Protein AF-A0A9P5EKF6-F1 (afdb_monomer_lite)

Secondary structure (DSSP, 8-state):
-HHHHHHHTTS-PPPHHHHHHHHHHHHHHHHT--GGG-SB-TTSPBPPP-HHHHHHHHHHHHHHHHHHHHHTTSS-----HHHHHHHHHHHHHHHHHHHTTGGGG--TTHHHHHHHHHHHHHHSPP-SHHHHHHHHHHHHHHHHHHHHHTTT-TTHHHHHHHHHHHHHHHHHHHT--------------S-HHHHHHHTTHHHHT-S-TTS-GGGG--TTTSS--TTTGGGHHHH-----STTSTTS--HHHHHHGGGGGG----------

Sequence (271 aa):
MSIIAEAGNGRTNITQEEAATLVQRLCDWLQTLPESLHLYDASGIRRPFYRPASDLHIIYFVTIILLQLLDGKGTRPSIAASSLTAASCISRLYEEIHYREETAHLIAIHGYFLMVAAVPLICFPYQSRDDEVTRDEELKIICDVLGKMRSRYGGSDLVLRKIRQLQKDTDSRGGQSGHDSRSGVPEQHALWATRSISERLNDLFAFPPSFCPHMNMPEAEMNPTEGAGRDWLSQIEYFPDFLSENGLNLTDMLALDYNLLEMPNDSSVGF

pLDDT: mean 73.4, std 22.56, range [31.91, 98.44]

Structure (mmCIF, N/CA/C/O backbone):
data_AF-A0A9P5EKF6-F1
#
_entry.id   AF-A0A9P5EKF6-F1
#
loop_
_atom_site.group_PDB
_atom_site.id
_atom_site.type_symbol
_atom_site.label_atom_id
_atom_site.label_alt_id
_atom_site.label_comp_id
_atom_site.label_asym_id
_atom_site.label_entity_id
_atom_site.label_seq_id
_atom_site.pdbx_PDB_ins_code
_atom_site.Cartn_x
_atom_site.Cartn_y
_atom_site.Cartn_z
_atom_site.occupancy
_atom_site.B_iso_or_equiv
_atom_site.auth_seq_id
_atom_site.auth_comp_id
_atom_site.auth_asym_id
_atom_site.auth_atom_id
_atom_site.pdbx_PDB_model_num
ATOM 1 N N . MET A 1 1 ? -14.163 -1.117 -3.031 1.00 53.59 1 MET A N 1
ATOM 2 C CA . MET A 1 1 ? -13.985 -0.113 -4.105 1.00 53.59 1 MET A CA 1
ATOM 3 C C . MET A 1 1 ? -15.240 0.714 -4.365 1.00 53.59 1 MET A C 1
ATOM 5 O O . MET A 1 1 ? -15.260 1.784 -3.793 1.00 53.59 1 MET A O 1
ATOM 9 N N . SER A 1 2 ? -16.274 0.278 -5.107 1.00 51.00 2 SER A N 1
ATOM 10 C CA . SER A 1 2 ? -17.400 1.167 -5.522 1.00 51.00 2 SER A CA 1
ATOM 11 C C . SER A 1 2 ? -17.962 2.073 -4.407 1.00 51.00 2 SER A C 1
ATOM 13 O O . SER A 1 2 ? -17.769 3.281 -4.461 1.00 51.00 2 SER A O 1
ATOM 15 N N . ILE A 1 3 ? -18.478 1.491 -3.314 1.00 56.34 3 ILE A N 1
ATOM 16 C CA . ILE A 1 3 ? -19.019 2.222 -2.143 1.00 56.34 3 ILE A CA 1
ATOM 17 C C . ILE A 1 3 ? -18.008 3.228 -1.548 1.00 56.34 3 ILE A C 1
ATOM 19 O O . ILE A 1 3 ? -18.374 4.334 -1.165 1.00 56.34 3 ILE A O 1
ATOM 23 N N . ILE A 1 4 ? -16.720 2.872 -1.515 1.00 55.75 4 ILE A N 1
ATOM 24 C CA . ILE A 1 4 ? -15.624 3.715 -0.999 1.00 55.75 4 ILE A CA 1
ATOM 25 C C . ILE A 1 4 ? -15.336 4.883 -1.962 1.00 55.75 4 ILE A C 1
ATOM 27 O O . ILE A 1 4 ? -15.058 5.991 -1.516 1.00 55.75 4 ILE A O 1
ATOM 31 N N . ALA A 1 5 ? -15.454 4.678 -3.276 1.00 55.59 5 ALA A N 1
ATOM 32 C CA . ALA A 1 5 ? -15.326 5.743 -4.274 1.00 55.59 5 ALA A CA 1
ATOM 33 C C . ALA A 1 5 ? -16.555 6.676 -4.289 1.00 55.59 5 ALA A C 1
ATOM 35 O O . ALA A 1 5 ? -16.415 7.892 -4.386 1.00 55.59 5 ALA A O 1
ATOM 36 N N . GLU A 1 6 ? -17.758 6.122 -4.131 1.00 54.22 6 GLU A N 1
ATOM 37 C CA . GLU A 1 6 ? -19.022 6.866 -4.046 1.00 54.22 6 GLU A CA 1
ATOM 38 C C . GLU A 1 6 ? -19.071 7.759 -2.794 1.00 54.22 6 GLU A C 1
ATOM 40 O O . GLU A 1 6 ? -19.411 8.942 -2.891 1.00 54.22 6 GLU A O 1
ATOM 45 N N . ALA A 1 7 ? -18.622 7.234 -1.649 1.00 54.00 7 ALA A N 1
ATOM 46 C CA . ALA A 1 7 ? -18.432 7.995 -0.417 1.00 54.00 7 ALA A CA 1
ATOM 47 C C . ALA A 1 7 ? -17.242 8.967 -0.493 1.00 54.00 7 ALA A C 1
ATOM 49 O O . ALA A 1 7 ? -17.285 10.059 0.081 1.00 54.00 7 ALA A O 1
ATOM 50 N N . GLY A 1 8 ? -16.196 8.624 -1.255 1.00 49.72 8 GLY A N 1
ATOM 51 C CA . GLY A 1 8 ? -15.122 9.537 -1.657 1.00 49.72 8 GLY A CA 1
ATOM 52 C C . GLY A 1 8 ? -15.689 10.799 -2.301 1.00 49.72 8 GLY A C 1
ATOM 53 O O . GLY A 1 8 ? -15.506 11.888 -1.759 1.00 49.72 8 GLY A O 1
ATOM 54 N N . ASN A 1 9 ? -16.511 10.620 -3.336 1.00 52.31 9 ASN A N 1
ATOM 55 C CA . ASN A 1 9 ? -17.193 11.679 -4.087 1.00 52.31 9 ASN A CA 1
ATOM 56 C C . ASN A 1 9 ? -18.389 12.319 -3.341 1.00 52.31 9 ASN A C 1
ATOM 58 O O . ASN A 1 9 ? -19.173 13.039 -3.955 1.00 52.31 9 ASN A O 1
ATOM 62 N N . GLY A 1 10 ? -18.581 12.036 -2.045 1.00 53.22 10 GLY A N 1
ATOM 63 C CA . GLY A 1 10 ? -19.628 12.648 -1.215 1.00 53.22 10 GLY A CA 1
ATOM 64 C C . GLY A 1 10 ? -21.066 12.272 -1.595 1.00 53.22 10 GLY A C 1
ATOM 65 O O . GLY A 1 10 ? -21.999 12.958 -1.188 1.00 53.22 10 GLY A O 1
ATOM 66 N N . ARG A 1 11 ? -21.266 11.203 -2.378 1.00 47.22 11 ARG A N 1
ATOM 67 C CA . ARG A 1 11 ? -22.599 10.763 -2.837 1.00 47.22 11 ARG A CA 1
ATOM 68 C C . ARG A 1 11 ? -23.328 9.897 -1.810 1.00 47.22 11 ARG A C 1
ATOM 70 O O . ARG A 1 11 ? -24.550 9.789 -1.869 1.00 47.22 11 ARG A O 1
ATOM 77 N N . THR A 1 12 ? -22.589 9.304 -0.876 1.00 55.50 12 THR A N 1
ATOM 78 C CA . THR A 1 12 ? -23.091 8.457 0.211 1.00 55.50 12 THR A CA 1
ATOM 79 C C . THR A 1 12 ? -22.286 8.708 1.487 1.00 55.50 12 THR A C 1
ATOM 81 O O . THR A 1 12 ? -21.059 8.782 1.455 1.00 55.50 12 THR A O 1
ATOM 84 N N . ASN A 1 13 ? -22.968 8.825 2.628 1.00 63.47 13 ASN A N 1
ATOM 85 C CA . ASN A 1 13 ? -22.318 8.809 3.940 1.00 63.47 13 ASN A CA 1
ATOM 86 C C . ASN A 1 13 ? -22.274 7.356 4.421 1.00 63.47 13 ASN A C 1
ATOM 88 O O . ASN A 1 13 ? -23.334 6.771 4.626 1.00 63.47 13 ASN A O 1
ATOM 92 N N . ILE A 1 14 ? -21.079 6.786 4.596 1.00 69.94 14 ILE A N 1
ATOM 93 C CA . ILE A 1 14 ? -20.927 5.416 5.110 1.00 69.94 14 ILE A CA 1
ATOM 94 C C . ILE A 1 14 ? -21.361 5.368 6.578 1.00 69.94 14 ILE A C 1
ATOM 96 O O . ILE A 1 14 ? -20.941 6.186 7.398 1.00 69.94 14 ILE A O 1
ATOM 100 N N . THR A 1 15 ? -22.197 4.388 6.905 1.00 77.00 15 THR A N 1
ATOM 101 C CA . THR A 1 15 ? -22.615 4.068 8.273 1.00 77.00 15 THR A CA 1
ATOM 102 C C . THR A 1 15 ? -21.658 3.080 8.948 1.00 77.00 15 THR A C 1
ATOM 104 O O . THR A 1 15 ? -20.925 2.336 8.295 1.00 77.00 15 THR A O 1
ATOM 107 N N . GLN A 1 16 ? -21.701 3.007 10.283 1.00 76.50 16 GLN A N 1
ATOM 108 C CA . GLN A 1 16 ? -20.902 2.035 11.042 1.00 76.50 16 GLN A CA 1
ATOM 109 C C . GLN A 1 16 ? -21.236 0.573 10.682 1.00 76.50 16 GLN A C 1
ATOM 111 O O . GLN A 1 16 ? -20.352 -0.277 10.711 1.00 76.50 16 GLN A O 1
ATOM 116 N N . GLU A 1 17 ? -22.481 0.274 10.303 1.00 82.12 17 GLU A N 1
ATOM 117 C CA . GLU A 1 17 ? -22.903 -1.075 9.900 1.00 82.12 17 GLU A CA 1
ATOM 118 C C . GLU A 1 17 ? -22.331 -1.469 8.528 1.00 82.12 17 GLU A C 1
ATOM 120 O O . GLU A 1 17 ? -21.780 -2.562 8.365 1.00 82.12 17 GLU A O 1
ATOM 125 N N . GLU A 1 18 ? -22.361 -0.555 7.553 1.00 83.06 18 GLU A N 1
ATOM 126 C CA . GLU A 1 18 ? -21.700 -0.746 6.255 1.00 83.06 18 GLU A CA 1
ATOM 127 C C . GLU A 1 18 ? -20.182 -0.884 6.409 1.00 83.06 18 GLU A C 1
ATOM 129 O O . GLU A 1 18 ? -19.560 -1.694 5.724 1.00 83.06 18 GLU A O 1
ATOM 134 N N . ALA A 1 19 ? -19.577 -0.141 7.336 1.00 82.19 19 ALA A N 1
ATOM 135 C CA . ALA A 1 19 ? -18.151 -0.215 7.619 1.00 82.19 19 ALA A CA 1
ATOM 136 C C . ALA A 1 19 ? -17.729 -1.533 8.274 1.00 82.19 19 ALA A C 1
ATOM 138 O O . ALA A 1 19 ? -16.780 -2.162 7.807 1.00 82.19 19 ALA A O 1
ATOM 139 N N . ALA A 1 20 ? -18.461 -1.990 9.293 1.00 86.19 20 ALA A N 1
ATOM 140 C CA . ALA A 1 20 ? -18.263 -3.307 9.891 1.00 86.19 20 ALA A CA 1
ATOM 141 C C . ALA A 1 20 ? -18.439 -4.416 8.839 1.00 86.19 20 ALA A C 1
ATOM 143 O O . ALA A 1 20 ? -17.644 -5.353 8.783 1.00 86.19 20 ALA A O 1
ATOM 144 N N . THR A 1 21 ? -19.407 -4.262 7.929 1.00 89.75 21 THR A N 1
ATOM 145 C CA . THR A 1 21 ? -19.610 -5.163 6.784 1.00 89.75 21 THR A CA 1
ATOM 146 C C . THR A 1 21 ? -18.434 -5.128 5.798 1.00 89.75 21 THR A C 1
ATOM 148 O O . THR A 1 21 ? -18.016 -6.173 5.299 1.00 89.75 21 THR A O 1
ATOM 151 N N . LEU A 1 22 ? -17.862 -3.955 5.507 1.00 89.00 22 LEU A N 1
ATOM 152 C CA . LEU A 1 22 ? -16.684 -3.820 4.641 1.00 89.00 22 LEU A CA 1
ATOM 153 C C . LEU A 1 22 ? -15.424 -4.416 5.290 1.00 89.00 22 LEU A C 1
ATOM 155 O O . LEU A 1 22 ? -14.670 -5.099 4.601 1.00 89.00 22 LEU A O 1
ATOM 159 N N . VAL A 1 23 ? -15.227 -4.232 6.599 1.00 90.50 23 VAL A N 1
ATOM 160 C CA . VAL A 1 23 ? -14.122 -4.840 7.360 1.00 90.50 23 VAL A CA 1
ATOM 161 C C . VAL A 1 23 ? -14.267 -6.359 7.451 1.00 90.50 23 VAL A C 1
ATOM 163 O O . VAL A 1 23 ? -13.305 -7.069 7.160 1.00 90.50 23 VAL A O 1
ATOM 166 N N . GLN A 1 24 ? -15.460 -6.879 7.762 1.00 92.94 24 GLN A N 1
ATOM 167 C CA . GLN A 1 24 ? -15.735 -8.320 7.737 1.00 92.94 24 GLN A CA 1
ATOM 168 C C . GLN A 1 24 ? -15.382 -8.906 6.366 1.00 92.94 24 GLN A C 1
ATOM 170 O O . GLN A 1 24 ? -14.635 -9.874 6.295 1.00 92.94 24 GLN A O 1
ATOM 175 N N . ARG A 1 25 ? -15.815 -8.265 5.273 1.00 93.12 25 ARG A N 1
ATOM 176 C CA . ARG A 1 25 ? -15.512 -8.715 3.905 1.00 93.12 25 ARG A CA 1
ATOM 177 C C . ARG A 1 25 ? -14.027 -8.654 3.540 1.00 93.12 25 ARG A C 1
ATOM 179 O O . ARG A 1 25 ? -13.613 -9.414 2.670 1.00 93.12 25 ARG A O 1
ATOM 186 N N . LEU A 1 26 ? -13.235 -7.775 4.159 1.00 93.75 26 LEU A N 1
ATOM 187 C CA . LEU A 1 26 ? -11.774 -7.763 4.012 1.00 93.75 26 LEU A CA 1
ATOM 188 C C . LEU A 1 26 ? -11.135 -8.949 4.754 1.00 93.75 26 LEU A C 1
ATOM 190 O O . LEU A 1 26 ? -10.291 -9.630 4.176 1.00 93.75 26 LEU A O 1
ATOM 194 N N . CYS A 1 27 ? -11.598 -9.250 5.971 1.00 93.31 27 CYS A N 1
ATOM 195 C CA . CYS A 1 27 ? -11.171 -10.431 6.730 1.00 93.31 27 CYS A CA 1
ATOM 196 C C . CYS A 1 27 ? -11.533 -11.732 5.988 1.00 93.31 27 CYS A C 1
ATOM 198 O O . CYS A 1 27 ? -10.671 -12.578 5.763 1.00 93.31 27 CYS A O 1
ATOM 200 N N . ASP A 1 28 ? -12.789 -11.862 5.547 1.00 93.81 28 ASP A N 1
ATOM 201 C CA . ASP A 1 28 ? -13.290 -13.016 4.790 1.00 93.81 28 ASP A CA 1
ATOM 202 C C . ASP A 1 28 ? -12.494 -13.213 3.497 1.00 93.81 28 ASP A C 1
ATOM 204 O O . ASP A 1 28 ? -12.144 -14.336 3.139 1.00 93.81 28 ASP A O 1
ATOM 208 N N . TRP A 1 29 ? -12.190 -12.119 2.791 1.00 94.31 29 TRP A N 1
ATOM 209 C CA . TRP A 1 29 ? -11.398 -12.154 1.566 1.00 94.31 29 TRP A CA 1
ATOM 210 C C . TRP A 1 29 ? -9.980 -12.683 1.817 1.00 94.31 29 TRP A C 1
ATOM 212 O O . TRP A 1 29 ? -9.519 -13.529 1.052 1.00 94.31 29 TRP A O 1
ATOM 222 N N . LEU A 1 30 ? -9.315 -12.246 2.893 1.00 92.94 30 LEU A N 1
ATOM 223 C CA . LEU A 1 30 ? -7.975 -12.724 3.243 1.00 92.94 30 LEU A CA 1
ATOM 224 C C . LEU A 1 30 ? -7.999 -14.203 3.672 1.00 92.94 30 LEU A C 1
ATOM 226 O O . LEU A 1 30 ? -7.129 -14.968 3.272 1.00 92.94 30 LEU A O 1
ATOM 230 N N . GLN A 1 31 ? -9.022 -14.626 4.424 1.00 90.69 31 GLN A N 1
ATOM 231 C CA . GLN A 1 31 ? -9.179 -16.009 4.900 1.00 90.69 31 GLN A CA 1
ATOM 232 C C . GLN A 1 31 ? -9.617 -17.007 3.810 1.00 90.69 31 GLN A C 1
ATOM 234 O O . GLN A 1 31 ? -9.349 -18.201 3.930 1.00 90.69 31 GLN A O 1
ATOM 239 N N . THR A 1 32 ? -10.300 -16.547 2.756 1.00 93.12 32 THR A N 1
ATOM 240 C CA . THR A 1 32 ? -10.788 -17.393 1.644 1.00 93.12 32 THR A CA 1
ATOM 241 C C . THR A 1 32 ? -9.900 -17.348 0.398 1.00 93.12 32 THR A C 1
ATOM 243 O O . THR A 1 32 ? -10.240 -17.942 -0.631 1.00 93.12 32 THR A O 1
ATOM 246 N N . LEU A 1 33 ? -8.754 -16.666 0.467 1.00 93.75 33 LEU A N 1
ATOM 247 C CA . LEU A 1 33 ? -7.859 -16.498 -0.669 1.00 93.75 33 LEU A CA 1
ATOM 248 C C . LEU A 1 33 ? -7.194 -17.839 -1.069 1.00 93.75 33 LEU A C 1
ATOM 250 O O . LEU A 1 33 ? -6.723 -18.587 -0.209 1.00 93.75 33 LEU A O 1
ATOM 254 N N . PRO A 1 34 ? -7.115 -18.179 -2.373 1.00 94.38 34 PRO A N 1
ATOM 255 C CA . PRO A 1 34 ? -6.393 -19.364 -2.829 1.00 94.38 34 PRO A CA 1
ATOM 256 C C . PRO A 1 34 ? -4.920 -19.346 -2.415 1.00 94.38 34 PRO A C 1
ATOM 258 O O . PRO A 1 34 ? -4.249 -18.320 -2.509 1.00 94.38 34 PRO A O 1
ATOM 261 N N . GLU A 1 35 ? -4.384 -20.512 -2.047 1.00 91.06 35 GLU A N 1
ATOM 262 C CA . GLU A 1 35 ? -3.034 -20.645 -1.483 1.00 91.06 35 GLU A CA 1
ATOM 263 C C . GLU A 1 35 ? -1.920 -20.046 -2.370 1.00 91.06 35 GLU A C 1
ATOM 265 O O . GLU A 1 35 ? -0.937 -19.500 -1.870 1.00 91.06 35 GLU A O 1
ATOM 270 N N . SER A 1 36 ? -2.100 -20.096 -3.693 1.00 91.56 36 SER A N 1
ATOM 271 C CA . SER A 1 36 ? -1.196 -19.526 -4.700 1.00 91.56 36 SER A CA 1
ATOM 272 C C . SER A 1 36 ? -1.176 -17.991 -4.759 1.00 91.56 36 SER A C 1
ATOM 274 O O . SER A 1 36 ? -0.356 -17.429 -5.481 1.00 91.56 36 SER A O 1
ATOM 276 N N . LEU A 1 37 ? -2.094 -17.315 -4.064 1.00 95.69 37 LEU A N 1
ATOM 277 C CA . LEU A 1 37 ? -2.206 -15.855 -4.008 1.00 95.69 37 LEU A CA 1
ATOM 278 C C . LEU A 1 37 ? -1.822 -15.269 -2.641 1.00 95.69 37 LEU A C 1
ATOM 280 O O . LEU A 1 37 ? -1.654 -14.055 -2.551 1.00 95.69 37 LEU A O 1
ATOM 284 N N . HIS A 1 38 ? -1.635 -16.087 -1.599 1.00 95.38 38 HIS A N 1
ATOM 285 C CA . HIS A 1 38 ? -1.079 -15.616 -0.328 1.00 95.38 38 HIS A CA 1
ATOM 286 C C . HIS A 1 38 ? 0.359 -15.099 -0.501 1.00 95.38 38 HIS A C 1
ATOM 288 O O . HIS A 1 38 ? 1.159 -15.668 -1.246 1.00 95.38 38 HIS A O 1
ATOM 294 N N . LEU A 1 39 ? 0.732 -14.058 0.250 1.00 96.31 39 LEU A N 1
ATOM 295 C CA . LEU A 1 39 ? 2.128 -13.606 0.312 1.00 96.31 39 LEU A CA 1
ATOM 296 C C . LEU A 1 39 ? 3.030 -14.589 1.081 1.00 96.31 39 LEU A C 1
ATOM 298 O O . LEU A 1 39 ? 4.214 -14.725 0.762 1.00 96.31 39 LEU A O 1
ATOM 302 N N . TYR A 1 40 ? 2.472 -15.288 2.068 1.00 95.06 40 TYR A N 1
ATOM 303 C CA . TYR A 1 40 ? 3.184 -16.182 2.981 1.00 95.06 40 TYR A CA 1
ATOM 304 C C . TYR A 1 40 ? 2.574 -17.589 2.972 1.00 95.06 40 TYR A C 1
ATOM 306 O O . TYR A 1 40 ? 1.461 -17.802 2.484 1.00 95.06 40 TYR A O 1
ATOM 314 N N . ASP A 1 41 ? 3.314 -18.580 3.458 1.00 92.75 41 ASP A N 1
ATOM 315 C CA . ASP A 1 41 ? 2.771 -19.905 3.752 1.00 92.75 41 ASP A CA 1
ATOM 316 C C . ASP A 1 41 ? 2.303 -20.047 5.208 1.00 92.75 41 ASP A C 1
ATOM 318 O O . ASP A 1 41 ? 2.457 -19.138 6.024 1.00 92.75 41 ASP A O 1
ATOM 322 N N . ALA A 1 42 ? 1.711 -21.199 5.535 1.00 89.25 42 ALA A N 1
ATOM 323 C CA . ALA A 1 42 ? 1.189 -21.489 6.871 1.00 89.25 42 ALA A CA 1
ATOM 324 C C . ALA A 1 42 ? 2.278 -21.603 7.963 1.00 89.25 42 ALA A C 1
ATOM 326 O O . ALA A 1 42 ? 1.947 -21.728 9.139 1.00 89.25 42 ALA A O 1
ATOM 327 N N . SER A 1 43 ? 3.564 -21.559 7.593 1.00 90.88 43 SER A N 1
ATOM 328 C CA . SER A 1 43 ? 4.702 -21.460 8.517 1.00 90.88 43 SER A CA 1
ATOM 329 C C . SER A 1 43 ? 5.275 -20.038 8.624 1.00 90.88 43 SER A C 1
ATOM 331 O O . SER A 1 43 ? 6.237 -19.814 9.356 1.00 90.88 43 SER A O 1
ATOM 333 N N . GLY A 1 44 ? 4.680 -19.066 7.922 1.00 90.06 44 GLY A N 1
ATOM 334 C CA . GLY A 1 44 ? 5.120 -17.673 7.898 1.00 90.06 44 GLY A CA 1
ATOM 335 C C . GLY A 1 44 ? 6.297 -17.398 6.959 1.00 90.06 44 GLY A C 1
ATOM 336 O O . GLY A 1 44 ? 6.903 -16.330 7.046 1.00 90.06 44 GLY A O 1
ATOM 337 N N . ILE A 1 45 ? 6.637 -18.318 6.050 1.00 92.81 45 ILE A N 1
ATOM 338 C CA . ILE A 1 45 ? 7.712 -18.113 5.069 1.00 92.81 45 ILE A CA 1
ATOM 339 C C . ILE A 1 45 ? 7.154 -17.366 3.849 1.00 92.81 45 ILE A C 1
ATOM 341 O O . ILE A 1 45 ? 6.072 -17.680 3.350 1.00 92.81 45 ILE A O 1
ATOM 345 N N . ARG A 1 46 ? 7.881 -16.347 3.366 1.00 94.50 46 ARG A N 1
ATOM 346 C CA . ARG A 1 46 ? 7.516 -15.569 2.168 1.00 94.50 46 ARG A CA 1
ATOM 347 C C . ARG A 1 46 ? 7.516 -16.493 0.948 1.00 94.50 46 ARG A C 1
ATOM 349 O O . ARG A 1 46 ? 8.551 -17.061 0.599 1.00 94.50 46 ARG A O 1
ATOM 356 N N . ARG A 1 47 ? 6.367 -16.623 0.280 1.00 95.00 47 ARG A N 1
ATOM 357 C CA . ARG A 1 47 ? 6.242 -17.393 -0.968 1.00 95.00 47 ARG A CA 1
ATOM 358 C C . ARG A 1 47 ? 7.034 -16.727 -2.103 1.00 95.00 47 ARG A C 1
ATOM 360 O O . ARG A 1 47 ? 7.243 -15.513 -2.052 1.00 95.00 47 ARG A O 1
ATOM 367 N N . PRO A 1 48 ? 7.448 -17.481 -3.143 1.00 94.88 48 PRO A N 1
ATOM 368 C CA . PRO A 1 48 ? 8.084 -16.908 -4.326 1.00 94.88 48 PRO A CA 1
ATOM 369 C C . PRO A 1 48 ? 7.280 -15.738 -4.903 1.00 94.88 48 PRO A C 1
ATOM 371 O O . PRO A 1 48 ? 6.049 -15.761 -4.904 1.00 94.88 48 PRO A O 1
ATOM 374 N N . PHE A 1 49 ? 7.981 -14.721 -5.404 1.00 95.88 49 PHE A N 1
ATOM 375 C CA . PHE A 1 49 ? 7.338 -13.537 -5.965 1.00 95.88 49 PHE A CA 1
ATOM 376 C C . PHE A 1 49 ? 6.401 -13.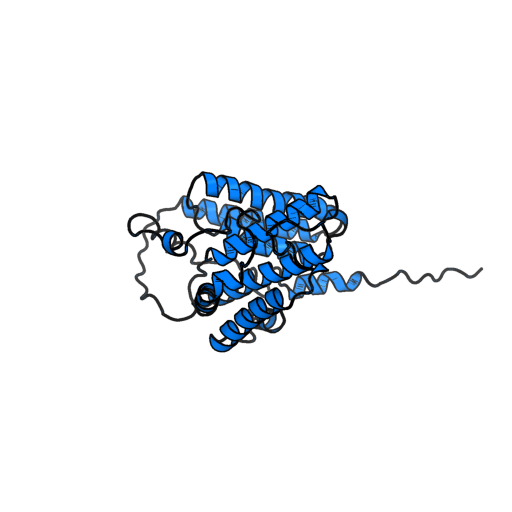894 -7.116 1.00 95.88 49 PHE A C 1
ATOM 378 O O . PHE A 1 49 ? 6.811 -14.480 -8.119 1.00 95.88 49 PHE A O 1
ATOM 385 N N . TYR A 1 50 ? 5.154 -13.460 -6.981 1.00 95.75 50 TYR A N 1
ATOM 386 C CA . TYR A 1 50 ? 4.143 -13.538 -8.016 1.00 95.75 50 TYR A CA 1
ATOM 387 C C . TYR A 1 50 ? 3.442 -12.183 -8.078 1.00 95.75 50 TYR A C 1
ATOM 389 O O . TYR A 1 50 ? 2.679 -11.827 -7.181 1.00 95.75 50 TYR A O 1
ATOM 397 N N . ARG A 1 51 ? 3.744 -11.402 -9.122 1.00 95.19 51 ARG A N 1
ATOM 398 C CA . ARG A 1 51 ? 3.315 -10.001 -9.257 1.00 95.19 51 ARG A CA 1
ATOM 399 C C . ARG A 1 51 ? 1.804 -9.785 -9.016 1.00 95.19 51 ARG A C 1
ATOM 401 O O . ARG A 1 51 ? 1.489 -8.886 -8.239 1.00 95.19 51 ARG A O 1
ATOM 408 N N . PRO A 1 52 ? 0.877 -10.622 -9.536 1.00 95.56 52 PRO A N 1
ATOM 409 C CA . PRO A 1 52 ? -0.552 -10.487 -9.242 1.00 95.56 52 PRO A CA 1
ATOM 410 C C . PRO A 1 52 ? -0.923 -10.667 -7.764 1.00 95.56 52 PRO A C 1
ATOM 412 O O . PRO A 1 52 ? -1.865 -10.028 -7.313 1.00 95.56 52 PRO A O 1
ATOM 415 N N . ALA A 1 53 ? -0.194 -11.481 -6.989 1.00 96.62 53 ALA A N 1
ATOM 416 C CA . ALA A 1 53 ? -0.415 -11.585 -5.543 1.00 96.62 53 ALA A CA 1
ATOM 417 C C . ALA A 1 53 ? 0.005 -10.297 -4.815 1.00 96.62 53 ALA A C 1
ATOM 419 O O . ALA A 1 53 ? -0.719 -9.836 -3.932 1.00 96.62 53 ALA A O 1
ATOM 420 N N . SER A 1 54 ? 1.128 -9.686 -5.213 1.00 97.06 54 SER A N 1
ATOM 421 C CA . SER A 1 54 ? 1.571 -8.395 -4.671 1.00 97.06 54 SER A CA 1
ATOM 422 C C . SER A 1 54 ? 0.605 -7.261 -5.030 1.00 97.06 54 SER A C 1
ATOM 424 O O . SER A 1 54 ? 0.183 -6.531 -4.139 1.00 97.06 54 SER A O 1
ATOM 426 N N . ASP A 1 55 ? 0.191 -7.145 -6.297 1.00 96.00 55 ASP A N 1
ATOM 427 C CA . ASP A 1 55 ? -0.763 -6.115 -6.748 1.00 96.00 55 ASP A CA 1
ATOM 428 C C . ASP A 1 55 ? -2.117 -6.235 -6.025 1.00 96.00 55 ASP A C 1
ATOM 430 O O . ASP A 1 55 ? -2.700 -5.240 -5.592 1.00 96.00 55 ASP A O 1
ATOM 434 N N . LEU A 1 56 ? -2.588 -7.468 -5.825 1.00 96.75 56 LEU A N 1
ATOM 435 C CA . LEU A 1 56 ? -3.815 -7.780 -5.098 1.00 96.75 56 LEU A CA 1
ATOM 436 C C . LEU A 1 56 ? -3.739 -7.384 -3.611 1.00 96.75 56 LEU A C 1
ATOM 438 O O . LEU A 1 56 ? -4.689 -6.805 -3.083 1.00 96.75 56 LEU A O 1
ATOM 442 N N . HIS A 1 57 ? -2.599 -7.613 -2.949 1.00 97.56 57 HIS A N 1
ATOM 443 C CA . HIS A 1 57 ? -2.384 -7.166 -1.568 1.00 97.56 57 HIS A CA 1
ATOM 444 C C . HIS A 1 57 ? -2.177 -5.644 -1.462 1.00 97.56 57 HIS A C 1
ATOM 446 O O . HIS A 1 57 ? -2.638 -5.039 -0.498 1.00 97.56 57 HIS A O 1
ATOM 452 N N . ILE A 1 58 ? -1.580 -4.987 -2.464 1.00 98.00 58 ILE A N 1
ATOM 453 C CA . ILE A 1 58 ? -1.528 -3.515 -2.525 1.00 98.00 58 ILE A CA 1
ATOM 454 C C . ILE A 1 58 ? -2.953 -2.938 -2.556 1.00 98.00 58 ILE A C 1
ATOM 456 O O . ILE A 1 58 ? -3.253 -2.025 -1.789 1.00 98.00 58 ILE A O 1
ATOM 460 N N . ILE A 1 59 ? -3.858 -3.497 -3.370 1.00 95.69 59 ILE A N 1
ATOM 461 C CA . ILE A 1 59 ? -5.271 -3.076 -3.423 1.00 95.69 59 ILE A CA 1
ATOM 462 C C . ILE A 1 59 ? -5.975 -3.295 -2.072 1.00 95.69 59 ILE A C 1
ATOM 464 O O . ILE A 1 59 ? -6.741 -2.434 -1.631 1.00 95.69 59 ILE A O 1
ATOM 468 N N . TYR A 1 60 ? -5.699 -4.412 -1.393 1.00 96.31 60 TYR A N 1
ATOM 469 C CA . TYR A 1 60 ? -6.211 -4.702 -0.050 1.00 96.31 60 TYR A CA 1
ATOM 470 C C . TYR A 1 60 ? -5.788 -3.634 0.975 1.00 96.31 60 TYR A C 1
ATOM 472 O O . TYR A 1 60 ? -6.644 -2.990 1.584 1.00 96.31 60 TYR A O 1
ATOM 480 N N . PHE A 1 61 ? -4.486 -3.359 1.099 1.00 97.12 61 PHE A N 1
ATOM 481 C CA . PHE A 1 61 ? -3.971 -2.360 2.042 1.00 97.12 61 PHE A CA 1
ATOM 482 C C . PHE A 1 61 ? -4.417 -0.929 1.698 1.00 97.12 61 PHE A C 1
ATOM 484 O O . PHE A 1 61 ? -4.793 -0.173 2.594 1.00 97.12 61 PHE A O 1
ATOM 491 N N . VAL A 1 62 ? -4.485 -0.568 0.410 1.00 94.00 62 VAL A N 1
ATOM 492 C CA . VAL A 1 62 ? -5.072 0.709 -0.040 1.00 94.00 62 VAL A CA 1
ATOM 493 C C . VAL A 1 62 ? -6.538 0.818 0.384 1.00 94.00 62 VAL A C 1
ATOM 495 O O . VAL A 1 62 ? -6.978 1.893 0.784 1.00 94.00 62 VAL A O 1
ATOM 498 N N . THR A 1 63 ? -7.298 -0.281 0.350 1.00 91.81 63 THR A N 1
ATOM 499 C CA . THR A 1 63 ? -8.704 -0.287 0.783 1.00 91.81 63 THR A CA 1
ATOM 500 C C . THR A 1 63 ? -8.838 0.001 2.284 1.00 91.81 63 THR A C 1
ATOM 502 O O . THR A 1 63 ? -9.741 0.747 2.662 1.00 91.81 63 THR A O 1
ATOM 505 N N . ILE A 1 64 ? -7.929 -0.513 3.124 1.00 91.19 64 ILE A N 1
ATOM 506 C CA . ILE A 1 64 ? -7.886 -0.218 4.570 1.00 91.19 64 ILE A CA 1
ATOM 507 C C . ILE A 1 64 ? -7.600 1.272 4.815 1.00 91.19 64 ILE A C 1
ATOM 509 O O . ILE A 1 64 ? -8.347 1.922 5.547 1.00 91.19 64 ILE A O 1
ATOM 513 N N . ILE A 1 65 ? -6.581 1.839 4.155 1.00 89.19 65 ILE A N 1
ATOM 514 C CA . ILE A 1 65 ? -6.240 3.266 4.297 1.00 89.19 65 ILE A CA 1
ATOM 515 C C . ILE A 1 65 ? -7.415 4.146 3.844 1.00 89.19 65 ILE A C 1
ATOM 517 O O . ILE A 1 65 ? -7.801 5.080 4.544 1.00 89.19 65 ILE A O 1
ATOM 521 N N . LEU A 1 66 ? -8.037 3.840 2.698 1.00 86.06 66 LEU A N 1
ATOM 522 C CA . LEU A 1 66 ? -9.171 4.619 2.191 1.00 86.06 66 LEU A CA 1
ATOM 523 C C . LEU A 1 66 ? -10.405 4.537 3.101 1.00 86.06 66 LEU A C 1
ATOM 525 O O . LEU A 1 66 ? -11.052 5.560 3.301 1.00 86.06 66 LEU A O 1
ATOM 529 N N . LEU A 1 67 ? -10.714 3.375 3.689 1.00 82.62 67 LEU A N 1
ATOM 530 C CA . LEU A 1 67 ? -11.779 3.250 4.697 1.00 82.62 67 LEU A CA 1
ATOM 531 C C . LEU A 1 67 ? -11.566 4.225 5.862 1.00 82.62 67 LEU A C 1
ATOM 533 O O . LEU A 1 67 ? -12.501 4.906 6.274 1.00 82.62 67 LEU A O 1
ATOM 537 N N . GLN A 1 68 ? -10.332 4.330 6.353 1.00 79.12 68 GLN A N 1
ATOM 538 C CA . GLN A 1 68 ? -9.994 5.183 7.488 1.00 79.12 68 GLN A CA 1
ATOM 539 C C . GLN A 1 68 ? -9.925 6.677 7.131 1.00 79.12 68 GLN A C 1
ATOM 541 O O . GLN A 1 68 ? -10.342 7.521 7.921 1.00 79.12 68 GLN A O 1
ATOM 546 N N . LEU A 1 69 ? -9.486 7.024 5.918 1.00 76.31 69 LEU A N 1
ATOM 547 C CA . LEU A 1 69 ? -9.526 8.406 5.421 1.00 76.31 69 LEU A CA 1
ATOM 548 C C . LEU A 1 69 ? -10.957 8.910 5.142 1.00 76.31 69 LEU A C 1
ATOM 550 O O . LEU A 1 69 ? -11.179 10.120 5.129 1.00 76.31 69 LEU A O 1
ATOM 554 N N . LEU A 1 70 ? -11.932 8.014 4.941 1.00 72.19 70 LEU A N 1
ATOM 555 C CA . LEU A 1 70 ? -13.354 8.374 4.851 1.00 72.19 70 LEU A CA 1
ATOM 556 C C . LEU A 1 70 ? -14.007 8.625 6.219 1.00 72.19 70 LEU A C 1
ATOM 558 O O . LEU A 1 70 ? -14.964 9.395 6.282 1.00 72.19 70 LEU A O 1
ATOM 562 N N . ASP A 1 71 ? -13.480 8.023 7.290 1.00 65.38 71 ASP A N 1
ATOM 563 C CA . ASP A 1 71 ? -13.881 8.269 8.686 1.00 65.38 71 ASP A CA 1
ATOM 564 C C . ASP A 1 71 ? -13.663 9.756 9.032 1.00 65.38 71 ASP A C 1
ATOM 566 O O . ASP A 1 71 ? -14.578 10.473 9.421 1.00 65.38 71 ASP A O 1
ATOM 570 N N . GLY A 1 72 ? -12.465 10.274 8.746 1.00 55.94 72 GLY A N 1
ATOM 571 C CA . GLY A 1 72 ? -12.014 11.621 9.117 1.00 55.94 72 GLY A CA 1
ATOM 572 C C . GLY A 1 72 ? -12.689 12.826 8.442 1.00 55.94 72 GLY A C 1
ATOM 573 O O . GLY A 1 72 ? -12.167 13.936 8.549 1.00 55.94 72 GLY A O 1
ATOM 574 N N . LYS A 1 73 ? -13.807 12.642 7.726 1.00 53.06 73 LYS A N 1
ATOM 575 C CA . LYS A 1 73 ? -14.491 13.699 6.953 1.00 53.06 73 LYS A CA 1
ATOM 576 C C . LYS A 1 73 ? -15.331 14.683 7.781 1.00 53.06 73 LYS A C 1
ATOM 578 O O . LYS A 1 73 ? -15.706 15.721 7.244 1.00 53.06 73 LYS A O 1
ATOM 583 N N . GLY A 1 74 ? -15.657 14.366 9.037 1.00 42.91 74 GLY A N 1
ATOM 584 C CA . GLY A 1 74 ? -16.461 15.235 9.912 1.00 42.91 74 GLY A CA 1
ATOM 585 C C . GLY A 1 74 ? -15.640 16.386 10.497 1.00 42.91 74 GLY A C 1
ATOM 586 O O . GLY A 1 74 ? -15.743 17.531 10.063 1.00 42.91 74 GLY A O 1
ATOM 587 N N . THR A 1 75 ? -14.785 16.060 11.463 1.00 43.47 75 THR A N 1
ATOM 588 C CA . THR A 1 75 ? -13.836 16.984 12.096 1.00 43.47 75 THR A CA 1
ATOM 589 C C . THR A 1 75 ? -12.550 16.231 12.412 1.00 43.47 75 THR A C 1
ATOM 591 O O . THR A 1 75 ? -12.576 15.333 13.248 1.00 43.47 75 THR A O 1
ATOM 594 N N . ARG A 1 76 ? -11.434 16.631 11.781 1.00 45.97 76 ARG A N 1
ATOM 595 C CA . ARG A 1 76 ? -10.091 16.020 11.875 1.00 45.97 76 ARG A CA 1
ATOM 596 C C . ARG A 1 76 ? -9.997 14.554 11.387 1.00 45.97 76 ARG A C 1
ATOM 598 O O . ARG A 1 76 ? -10.466 13.648 12.071 1.00 45.97 76 ARG A O 1
ATOM 605 N N . PRO A 1 77 ? -9.206 14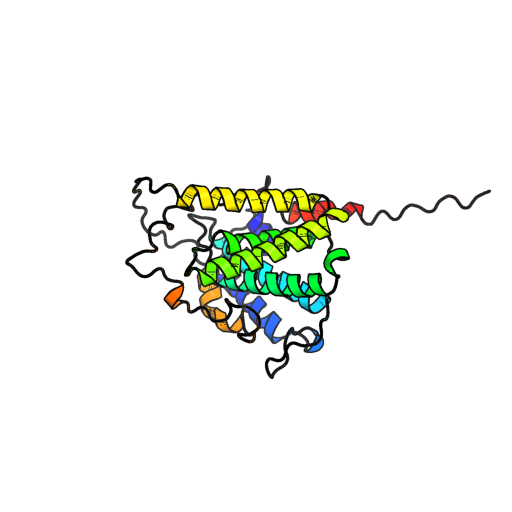.264 10.337 1.00 49.25 77 PRO A N 1
ATOM 606 C CA . PRO A 1 77 ? -8.715 12.912 10.108 1.00 49.25 77 PRO A CA 1
ATOM 607 C C . PRO A 1 77 ? -7.600 12.574 11.099 1.00 49.25 77 PRO A C 1
ATOM 609 O O . PRO A 1 77 ? -6.470 13.051 10.985 1.00 49.25 77 PRO A O 1
ATOM 612 N N . SER A 1 78 ? -7.925 11.719 12.066 1.00 57.28 78 SER A N 1
ATOM 613 C CA . SER A 1 78 ? -6.920 10.968 12.810 1.00 57.28 78 SER A CA 1
ATOM 614 C C . SER A 1 78 ? -6.453 9.800 11.941 1.00 57.28 78 SER A C 1
ATOM 616 O O . SER A 1 78 ? -7.217 8.867 11.692 1.00 57.28 78 SER A O 1
ATOM 618 N N . ILE A 1 79 ? -5.212 9.841 11.453 1.00 70.06 79 ILE A N 1
ATOM 619 C CA . ILE A 1 79 ? -4.599 8.655 10.847 1.00 70.06 79 ILE A CA 1
ATOM 620 C C . ILE A 1 79 ? -4.282 7.692 11.989 1.00 70.06 79 ILE A C 1
ATOM 622 O O . ILE A 1 79 ? -3.414 7.977 12.809 1.00 70.06 79 ILE A O 1
ATOM 626 N N . ALA A 1 80 ? -4.977 6.558 12.055 1.00 78.38 80 ALA A N 1
ATOM 627 C CA . ALA A 1 80 ? -4.633 5.506 13.004 1.00 78.38 80 ALA A CA 1
ATOM 628 C C . ALA A 1 80 ? -3.471 4.656 12.462 1.00 78.38 80 ALA A C 1
ATOM 630 O O . ALA A 1 80 ? -3.282 4.543 11.247 1.00 78.38 80 ALA A O 1
ATOM 631 N N . ALA A 1 81 ? -2.714 4.008 13.352 1.00 83.81 81 ALA A N 1
ATOM 632 C CA . ALA A 1 81 ? -1.563 3.203 12.949 1.00 83.81 81 ALA A CA 1
ATOM 633 C C . ALA A 1 81 ? -1.925 2.002 12.057 1.00 83.81 81 ALA A C 1
ATOM 635 O O . ALA A 1 81 ? -1.073 1.560 11.305 1.00 83.81 81 ALA A O 1
ATOM 636 N N . SER A 1 82 ? -3.176 1.529 12.011 1.00 87.38 82 SER A N 1
ATOM 637 C CA . SER A 1 82 ? -3.592 0.528 11.014 1.00 87.38 82 SER A CA 1
ATOM 638 C C . SER A 1 82 ? -3.441 1.027 9.567 1.00 87.38 82 SER A C 1
ATOM 640 O O . SER A 1 82 ? -3.084 0.248 8.683 1.00 87.38 82 SER A O 1
ATOM 642 N N . SER A 1 83 ? -3.593 2.332 9.317 1.00 89.81 83 SER A N 1
ATOM 643 C CA . SER A 1 83 ? -3.214 2.944 8.036 1.00 89.81 83 SER A CA 1
ATOM 644 C C . SER A 1 83 ? -1.693 3.048 7.845 1.00 89.81 83 SER A C 1
ATOM 646 O O . SER A 1 83 ? -1.223 2.939 6.714 1.00 89.81 83 SER A O 1
ATOM 648 N N . LEU A 1 84 ? -0.911 3.220 8.920 1.00 91.75 84 LEU A N 1
ATOM 649 C CA . LEU A 1 84 ? 0.559 3.206 8.868 1.00 91.75 84 LEU A CA 1
ATOM 650 C C . LEU A 1 84 ? 1.093 1.798 8.563 1.00 91.75 84 LEU A C 1
ATOM 652 O O . LEU A 1 84 ? 1.874 1.640 7.631 1.00 91.75 84 LEU A O 1
ATOM 656 N N . THR A 1 85 ? 0.622 0.765 9.265 1.00 94.06 85 THR A N 1
ATOM 657 C CA . THR A 1 85 ? 0.953 -0.645 9.011 1.00 94.06 85 THR A CA 1
ATOM 658 C C . THR A 1 85 ? 0.580 -1.051 7.588 1.00 94.06 85 THR A C 1
ATOM 660 O O . THR A 1 85 ? 1.393 -1.662 6.896 1.00 94.06 85 THR A O 1
ATOM 663 N N . ALA A 1 86 ? -0.595 -0.642 7.094 1.00 95.75 86 ALA A N 1
ATOM 664 C CA . ALA A 1 86 ? -0.984 -0.843 5.699 1.00 95.75 86 ALA A CA 1
ATOM 665 C C . ALA A 1 86 ? -0.036 -0.134 4.710 1.00 95.75 86 ALA A C 1
ATOM 667 O O . ALA A 1 86 ? 0.383 -0.742 3.725 1.00 95.75 86 ALA A O 1
ATOM 668 N N . ALA A 1 87 ? 0.350 1.119 4.968 1.00 96.69 87 ALA A N 1
ATOM 669 C CA . ALA A 1 87 ? 1.283 1.860 4.116 1.00 96.69 87 ALA A CA 1
ATOM 670 C C . ALA A 1 87 ? 2.704 1.268 4.126 1.00 96.69 87 ALA A C 1
ATOM 672 O O . ALA A 1 87 ? 3.340 1.162 3.076 1.00 96.69 87 ALA A O 1
ATOM 673 N N . SER A 1 88 ? 3.165 0.809 5.287 1.00 96.81 88 SER A N 1
ATOM 674 C CA . SER A 1 88 ? 4.431 0.103 5.477 1.00 96.81 88 SER A CA 1
ATOM 675 C C . SER A 1 88 ? 4.439 -1.227 4.711 1.00 96.81 88 SER A C 1
ATOM 677 O O . SER A 1 88 ? 5.343 -1.458 3.906 1.00 96.81 88 SER A O 1
ATOM 679 N N . CYS A 1 89 ? 3.370 -2.032 4.801 1.00 97.94 89 CYS A N 1
ATOM 680 C CA . CYS A 1 89 ? 3.173 -3.225 3.962 1.00 97.94 89 CYS A CA 1
ATOM 681 C C . CYS A 1 89 ? 3.214 -2.898 2.457 1.00 97.94 89 CYS A C 1
ATOM 683 O O . CYS A 1 89 ? 3.871 -3.599 1.685 1.00 97.94 89 CYS A O 1
ATOM 685 N N . ILE A 1 90 ? 2.542 -1.821 2.027 1.00 98.44 90 ILE A N 1
ATOM 686 C CA . ILE A 1 90 ? 2.562 -1.361 0.629 1.00 98.44 90 ILE A CA 1
ATOM 687 C C . ILE A 1 90 ? 3.985 -0.992 0.192 1.00 98.44 90 ILE A C 1
ATOM 689 O O . ILE A 1 90 ? 4.393 -1.383 -0.903 1.00 98.44 90 ILE A O 1
ATOM 693 N N . SER A 1 91 ? 4.757 -0.290 1.030 1.00 98.19 91 SER A N 1
ATOM 694 C CA . SER A 1 91 ? 6.136 0.096 0.706 1.00 98.19 91 SER A CA 1
ATOM 695 C C . SER A 1 91 ? 7.013 -1.128 0.416 1.00 98.19 91 SER A C 1
ATOM 697 O O . SER A 1 91 ? 7.704 -1.150 -0.599 1.00 98.19 91 SER A O 1
ATOM 699 N N . ARG A 1 92 ? 6.897 -2.197 1.217 1.00 97.69 92 ARG A N 1
ATOM 700 C CA . ARG A 1 92 ? 7.673 -3.441 1.064 1.00 97.69 92 ARG A CA 1
ATOM 701 C C . ARG A 1 92 ? 7.251 -4.255 -0.161 1.00 97.69 92 ARG A C 1
ATOM 703 O O . ARG A 1 92 ? 8.095 -4.843 -0.836 1.00 97.69 92 ARG A O 1
ATOM 710 N N . LEU A 1 93 ? 5.966 -4.231 -0.525 1.00 98.38 93 LEU A N 1
ATOM 711 C CA . LEU A 1 93 ? 5.498 -4.820 -1.786 1.00 98.38 93 LEU A CA 1
ATOM 712 C C . LEU A 1 93 ? 6.017 -4.047 -3.010 1.00 98.38 93 LEU A C 1
ATOM 714 O O . LEU A 1 93 ? 6.412 -4.669 -3.998 1.00 98.38 93 LEU A O 1
ATOM 718 N N . TYR A 1 94 ? 6.072 -2.713 -2.946 1.00 98.38 94 TYR A N 1
ATOM 719 C CA . TYR A 1 94 ? 6.667 -1.897 -4.007 1.00 98.38 94 TYR A CA 1
ATOM 720 C C . TYR A 1 94 ? 8.195 -1.996 -4.065 1.00 98.38 94 TYR A C 1
ATOM 722 O O . TYR A 1 94 ? 8.742 -1.988 -5.166 1.00 98.38 94 TYR A O 1
ATOM 730 N N . GLU A 1 95 ? 8.879 -2.161 -2.932 1.00 97.69 95 GLU A N 1
ATOM 731 C CA . GLU A 1 95 ? 10.315 -2.455 -2.860 1.00 97.69 95 GLU A CA 1
ATOM 732 C C . GLU A 1 95 ? 10.648 -3.751 -3.606 1.00 97.69 95 GLU A C 1
ATOM 734 O O . GLU A 1 95 ? 11.530 -3.760 -4.464 1.00 97.69 95 GLU A O 1
ATOM 739 N N . GLU A 1 96 ? 9.896 -4.830 -3.360 1.00 96.88 96 GLU A N 1
ATOM 740 C CA . GLU A 1 96 ? 10.105 -6.100 -4.058 1.00 96.88 96 GLU A CA 1
ATOM 741 C C . GLU A 1 96 ? 9.811 -5.992 -5.567 1.00 96.88 96 GLU A C 1
ATOM 743 O O . GLU A 1 96 ? 10.554 -6.542 -6.383 1.00 96.88 96 GLU A O 1
ATOM 748 N N . ILE A 1 97 ? 8.773 -5.245 -5.961 1.00 97.56 97 ILE A N 1
ATOM 749 C CA . ILE A 1 97 ? 8.487 -4.931 -7.372 1.00 97.56 97 ILE A CA 1
ATOM 750 C C . ILE A 1 97 ? 9.635 -4.114 -7.996 1.00 97.56 97 ILE A C 1
ATOM 752 O O . ILE A 1 97 ? 9.995 -4.344 -9.151 1.00 97.56 97 ILE A O 1
ATOM 756 N N . HIS A 1 98 ? 10.237 -3.182 -7.254 1.00 95.94 98 HIS A N 1
ATOM 757 C CA . HIS A 1 98 ? 11.330 -2.343 -7.746 1.00 95.94 98 HIS A CA 1
ATOM 758 C C . HIS A 1 98 ? 12.638 -3.119 -7.902 1.00 95.94 98 HIS A C 1
ATOM 760 O O . HIS A 1 98 ? 13.263 -3.064 -8.960 1.00 95.94 98 HIS A O 1
ATOM 766 N N . TYR A 1 99 ? 13.006 -3.906 -6.890 1.00 96.44 99 TYR A N 1
ATOM 767 C CA . TYR A 1 99 ? 14.201 -4.752 -6.884 1.00 96.44 99 TYR A CA 1
ATOM 768 C C . TYR A 1 99 ? 14.197 -5.797 -8.013 1.00 96.44 99 TYR A C 1
ATOM 770 O O . TYR A 1 99 ? 15.249 -6.227 -8.482 1.00 96.44 99 TYR A O 1
ATOM 778 N N . ARG A 1 100 ? 13.007 -6.190 -8.482 1.00 95.94 100 ARG A N 1
ATOM 779 C CA . ARG A 1 100 ? 12.805 -7.116 -9.608 1.00 95.94 100 ARG A CA 1
ATOM 780 C C . ARG A 1 100 ? 12.655 -6.417 -10.966 1.00 95.94 100 ARG A C 1
ATOM 782 O O . ARG A 1 100 ? 12.341 -7.085 -11.944 1.00 95.94 100 ARG A O 1
ATOM 789 N N . GLU A 1 101 ? 12.863 -5.098 -11.033 1.00 93.69 101 GLU A N 1
ATOM 790 C CA . GLU A 1 101 ? 12.703 -4.244 -12.228 1.00 93.69 101 GLU A CA 1
ATOM 791 C C . GLU A 1 101 ? 11.272 -4.207 -12.828 1.00 93.69 101 GLU A C 1
ATOM 793 O O . GLU A 1 101 ? 11.014 -3.561 -13.846 1.00 93.69 101 GLU A O 1
ATOM 798 N N . GLU A 1 102 ? 10.289 -4.786 -12.132 1.00 94.06 102 GLU A N 1
ATOM 799 C CA . GLU A 1 102 ? 8.873 -4.859 -12.530 1.00 94.06 102 GLU A CA 1
ATOM 800 C C . GLU A 1 102 ? 8.152 -3.497 -12.496 1.00 94.06 102 GLU A C 1
ATOM 802 O O . GLU A 1 102 ? 7.037 -3.352 -13.005 1.00 94.06 102 GLU A O 1
ATOM 807 N N . THR A 1 103 ? 8.795 -2.457 -11.950 1.00 92.56 103 THR A N 1
ATOM 808 C CA . THR A 1 103 ? 8.311 -1.066 -11.981 1.00 92.56 103 THR A CA 1
ATOM 809 C C . THR A 1 103 ? 8.027 -0.559 -13.401 1.00 92.56 103 THR A C 1
ATOM 811 O O . THR A 1 103 ? 7.134 0.266 -13.589 1.00 92.56 103 THR A O 1
ATOM 814 N N . ALA A 1 104 ? 8.732 -1.066 -14.421 1.00 87.75 104 ALA A N 1
ATOM 815 C CA . ALA A 1 104 ? 8.507 -0.696 -15.824 1.00 87.75 104 ALA A CA 1
ATOM 816 C C . ALA A 1 104 ? 7.160 -1.191 -16.406 1.00 87.75 104 ALA A C 1
ATOM 818 O O . ALA A 1 104 ? 6.799 -0.786 -17.521 1.00 87.75 104 ALA A O 1
ATOM 819 N N . HIS A 1 105 ? 6.444 -2.038 -15.651 1.00 88.94 105 HIS A N 1
ATOM 820 C CA . HIS A 1 105 ? 5.128 -2.619 -15.946 1.00 88.94 105 HIS A CA 1
ATOM 821 C C . HIS A 1 105 ? 4.032 -2.150 -14.963 1.00 88.94 105 HIS A C 1
ATOM 823 O O . HIS A 1 105 ? 2.985 -2.789 -14.849 1.00 88.94 105 HIS A O 1
ATOM 829 N N . LEU A 1 106 ? 4.258 -1.066 -14.211 1.00 91.56 106 LEU A N 1
ATOM 830 C CA . LEU A 1 106 ? 3.208 -0.425 -13.414 1.00 91.56 106 LEU A CA 1
ATOM 831 C C . LEU A 1 106 ? 2.386 0.522 -14.302 1.00 91.56 106 LEU A C 1
ATOM 833 O O . LEU A 1 106 ? 2.910 1.503 -14.831 1.00 91.56 106 LEU A O 1
ATOM 837 N N . ILE A 1 107 ? 1.094 0.221 -14.448 1.00 87.62 107 ILE A N 1
ATOM 838 C CA . ILE A 1 107 ? 0.095 1.098 -15.083 1.00 87.62 107 ILE A CA 1
ATOM 839 C C . ILE A 1 107 ? -0.257 2.303 -14.188 1.00 87.62 107 ILE A C 1
ATOM 841 O O . ILE A 1 107 ? 0.147 2.359 -13.022 1.00 87.62 107 ILE A O 1
ATOM 845 N N . ALA A 1 108 ? -1.022 3.264 -14.720 1.00 84.38 108 ALA A N 1
ATOM 846 C CA . ALA A 1 108 ? -1.290 4.554 -14.078 1.00 84.38 108 ALA A CA 1
ATOM 847 C C . ALA A 1 108 ? -1.761 4.432 -12.617 1.00 84.38 108 ALA A C 1
ATOM 849 O O . ALA A 1 108 ? -1.199 5.100 -11.746 1.00 84.38 108 ALA A O 1
ATOM 850 N N . ILE A 1 109 ? -2.719 3.535 -12.335 1.00 86.12 109 ILE A N 1
ATOM 851 C CA . ILE A 1 109 ? -3.373 3.391 -11.018 1.00 86.12 109 ILE A CA 1
ATOM 852 C C . ILE A 1 109 ? -2.403 3.212 -9.836 1.00 86.12 109 ILE A C 1
ATOM 854 O O . ILE A 1 109 ? -2.668 3.690 -8.730 1.00 86.12 109 ILE A O 1
ATOM 858 N N . HIS A 1 110 ? -1.236 2.603 -10.065 1.00 92.12 110 HIS A N 1
ATOM 859 C CA . HIS A 1 110 ? -0.223 2.423 -9.025 1.00 92.12 110 HIS A CA 1
ATOM 860 C C . HIS A 1 110 ? 0.305 3.756 -8.483 1.00 92.12 110 HIS A C 1
ATOM 862 O O . HIS A 1 110 ? 0.629 3.840 -7.303 1.00 92.12 110 HIS A O 1
ATOM 868 N N . GLY A 1 111 ? 0.303 4.830 -9.282 1.00 90.88 111 GLY A N 1
ATOM 869 C CA . GLY A 1 111 ? 0.655 6.169 -8.807 1.00 90.88 111 GLY A CA 1
ATOM 870 C C . GLY A 1 111 ? -0.312 6.712 -7.745 1.00 90.88 111 GLY A C 1
ATOM 871 O O . GLY A 1 111 ? 0.124 7.415 -6.837 1.00 90.88 111 GLY A O 1
ATOM 872 N N . TYR A 1 112 ? -1.600 6.355 -7.800 1.00 86.06 112 TYR A N 1
ATOM 873 C CA . TYR A 1 112 ? -2.576 6.704 -6.760 1.00 86.06 112 TYR A CA 1
ATOM 874 C C . TYR A 1 112 ? -2.420 5.804 -5.534 1.00 86.06 112 TYR A C 1
ATOM 876 O O . TYR A 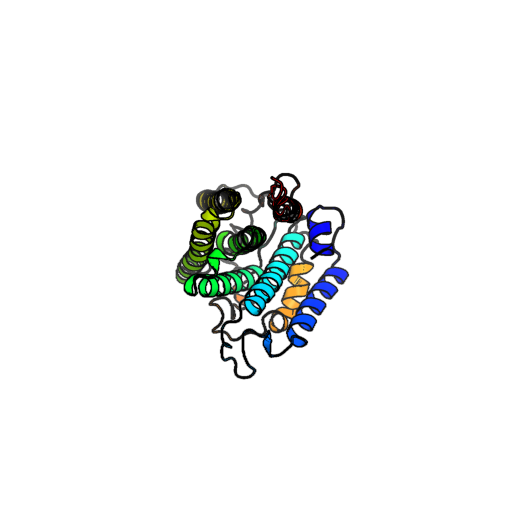1 112 ? -2.438 6.309 -4.418 1.00 86.06 112 TYR A O 1
ATOM 884 N N . PHE A 1 113 ? -2.161 4.505 -5.709 1.00 93.88 113 PHE A N 1
ATOM 885 C CA . PHE A 1 113 ? -1.841 3.609 -4.587 1.00 93.88 113 PHE A CA 1
ATOM 886 C C . PHE A 1 113 ? -0.593 4.076 -3.813 1.00 93.88 113 PHE A C 1
ATOM 888 O O . PHE A 1 113 ? -0.600 4.106 -2.585 1.00 93.88 113 PHE A O 1
ATOM 895 N N . LEU A 1 114 ? 0.444 4.516 -4.531 1.00 95.12 114 LEU A N 1
ATOM 896 C CA . LEU A 1 114 ? 1.659 5.125 -3.980 1.00 95.12 114 LEU A CA 1
ATOM 897 C C . LEU A 1 114 ? 1.368 6.465 -3.276 1.00 95.12 114 LEU A C 1
ATOM 899 O O . LEU A 1 114 ? 1.911 6.720 -2.204 1.00 95.12 114 LEU A O 1
ATOM 903 N N . MET A 1 115 ? 0.465 7.292 -3.818 1.00 90.00 115 MET A N 1
ATOM 904 C CA . MET A 1 115 ? 0.003 8.524 -3.158 1.00 90.00 115 MET A CA 1
ATOM 905 C C . MET A 1 115 ? -0.763 8.239 -1.856 1.00 90.00 115 MET A C 1
ATOM 907 O O . MET A 1 115 ? -0.536 8.915 -0.857 1.00 90.00 115 MET A O 1
ATOM 911 N N . VAL A 1 116 ? -1.649 7.237 -1.854 1.00 89.62 116 VAL A N 1
ATOM 912 C CA . VAL A 1 116 ? -2.438 6.832 -0.678 1.00 89.62 116 VAL A CA 1
ATOM 913 C C . VAL A 1 116 ? -1.535 6.263 0.419 1.00 89.62 116 VAL A C 1
ATOM 915 O O . VAL A 1 116 ? -1.724 6.608 1.580 1.00 89.62 116 VAL A O 1
ATOM 918 N N . ALA A 1 117 ? -0.519 5.465 0.074 1.00 95.06 117 ALA A N 1
ATOM 919 C CA . ALA A 1 117 ? 0.463 4.962 1.039 1.00 95.06 117 ALA A CA 1
ATOM 920 C C . ALA A 1 117 ? 1.383 6.065 1.600 1.00 95.06 117 ALA A C 1
ATOM 922 O O . ALA A 1 117 ? 1.735 6.034 2.777 1.00 95.06 117 ALA A O 1
ATOM 923 N N . ALA A 1 118 ? 1.735 7.081 0.805 1.00 93.19 118 ALA A N 1
ATOM 924 C CA . ALA A 1 118 ? 2.544 8.201 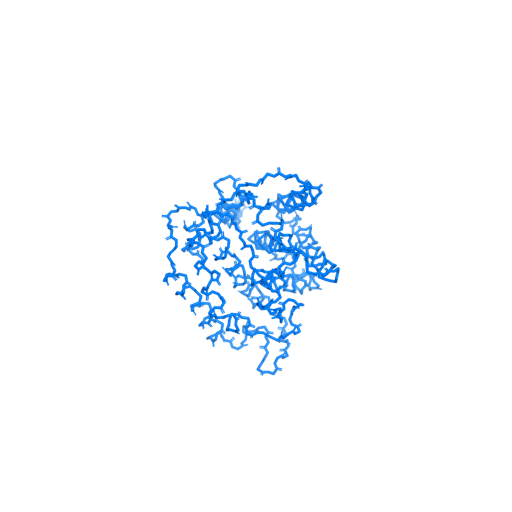1.289 1.00 93.19 118 ALA A CA 1
ATOM 925 C C . ALA A 1 118 ? 1.843 9.029 2.387 1.00 93.19 118 ALA A C 1
ATOM 927 O O . ALA A 1 118 ? 2.520 9.612 3.230 1.00 93.19 118 ALA A O 1
ATOM 928 N N . VAL A 1 119 ? 0.504 9.082 2.405 1.00 88.62 119 VAL A N 1
ATOM 929 C CA . VAL A 1 119 ? -0.254 9.903 3.366 1.00 88.62 119 VAL A CA 1
ATOM 930 C C . VAL A 1 119 ? -0.048 9.447 4.825 1.00 88.62 119 VAL A C 1
ATOM 932 O O . VAL A 1 119 ? 0.373 10.287 5.623 1.00 88.62 119 VAL A O 1
ATOM 935 N N . PRO A 1 120 ? -0.253 8.168 5.212 1.00 89.19 120 PRO A N 1
ATOM 936 C CA . PRO A 1 120 ? 0.071 7.705 6.563 1.00 89.19 120 PRO A CA 1
ATOM 937 C C . PRO A 1 120 ? 1.556 7.812 6.916 1.00 89.19 120 PRO A C 1
ATOM 939 O O . PRO A 1 120 ? 1.879 8.218 8.030 1.00 89.19 120 PRO A O 1
ATOM 942 N N . LEU A 1 121 ? 2.453 7.515 5.967 1.00 91.19 121 LEU A N 1
ATOM 943 C CA . LEU A 1 121 ? 3.903 7.587 6.186 1.00 91.19 121 LEU A CA 1
ATOM 944 C C . LEU A 1 121 ? 4.394 9.008 6.502 1.00 91.19 121 LEU A C 1
ATOM 946 O O . LEU A 1 121 ? 5.385 9.144 7.215 1.00 91.19 121 LEU A O 1
ATOM 950 N N . ILE A 1 122 ? 3.695 10.051 6.039 1.00 87.75 122 ILE A N 1
ATOM 951 C CA . ILE A 1 122 ? 4.010 11.455 6.352 1.00 87.75 122 ILE A CA 1
ATOM 952 C C . ILE A 1 122 ? 3.241 11.948 7.586 1.00 87.75 122 ILE A C 1
ATOM 954 O O . ILE A 1 122 ? 3.841 12.495 8.505 1.00 87.75 122 ILE A O 1
ATOM 958 N N . CYS A 1 123 ? 1.916 11.781 7.623 1.00 83.62 123 CYS A N 1
ATOM 959 C CA . CYS A 1 123 ? 1.065 12.505 8.576 1.00 83.62 123 CYS A CA 1
ATOM 960 C C . CYS A 1 123 ? 0.748 11.747 9.879 1.00 83.62 123 CYS A C 1
ATOM 962 O O . CYS A 1 123 ? 0.043 12.292 10.729 1.00 83.62 123 CYS A O 1
ATOM 964 N N . PHE A 1 124 ? 1.244 10.520 10.072 1.00 81.94 124 PHE A N 1
ATOM 965 C CA . PHE A 1 124 ? 1.222 9.877 11.391 1.00 81.94 124 PHE A CA 1
ATOM 966 C C . PHE A 1 124 ? 2.312 10.489 12.304 1.00 81.94 124 PHE A C 1
ATOM 968 O O . PHE A 1 124 ? 3.430 10.701 11.832 1.00 81.94 124 PHE A O 1
ATOM 975 N N . PRO A 1 125 ? 2.070 10.771 13.597 1.00 78.50 125 PRO A N 1
ATOM 976 C CA . PRO A 1 125 ? 3.111 11.311 14.478 1.00 78.50 125 PRO A CA 1
ATOM 977 C C . PRO A 1 125 ? 4.286 10.335 14.643 1.00 78.50 125 PRO A C 1
ATOM 979 O O . PRO A 1 125 ? 4.058 9.142 14.845 1.00 78.50 125 PRO A O 1
ATOM 982 N N . TYR A 1 126 ? 5.530 10.818 14.574 1.00 81.25 126 TYR A N 1
ATOM 983 C CA . TYR A 1 126 ? 6.700 9.973 14.844 1.00 81.25 126 TYR A CA 1
ATOM 984 C C . TYR A 1 126 ? 6.735 9.529 16.313 1.00 81.25 126 TYR A C 1
ATOM 986 O O . TYR A 1 126 ? 6.555 10.347 17.216 1.00 81.25 126 TYR A O 1
ATOM 994 N N . GLN A 1 127 ? 6.976 8.240 16.550 1.00 78.25 127 GLN A N 1
ATOM 995 C CA . GLN A 1 127 ? 7.029 7.638 17.891 1.00 78.25 127 GLN A CA 1
ATOM 996 C C . GLN A 1 127 ? 8.455 7.577 18.448 1.00 78.25 127 GLN A C 1
ATOM 998 O O . GLN A 1 127 ? 8.674 7.636 19.658 1.00 78.25 127 GLN A O 1
ATOM 1003 N N . SER A 1 128 ? 9.442 7.465 17.562 1.00 83.38 128 SER A N 1
ATOM 1004 C CA . SER A 1 128 ? 10.862 7.460 17.897 1.00 83.38 128 SER A CA 1
ATOM 1005 C C . SER A 1 128 ? 11.687 7.943 16.703 1.00 83.38 128 SER A C 1
ATOM 1007 O O . SER A 1 128 ? 11.182 8.081 15.591 1.00 83.38 128 SER A O 1
ATOM 1009 N N . ARG A 1 129 ? 12.986 8.162 16.921 1.00 83.00 129 ARG A N 1
ATOM 1010 C CA . ARG A 1 129 ? 13.925 8.473 15.836 1.00 83.00 129 ARG A CA 1
ATOM 1011 C C . ARG A 1 129 ? 14.142 7.290 14.881 1.00 83.00 129 ARG A C 1
ATOM 1013 O O . ARG A 1 129 ? 14.448 7.490 13.711 1.00 83.00 129 ARG A O 1
ATOM 1020 N N . ASP A 1 130 ? 13.981 6.065 15.371 1.00 86.69 130 ASP A N 1
ATOM 1021 C CA . ASP A 1 130 ? 14.143 4.865 14.548 1.00 86.69 130 ASP A CA 1
ATOM 1022 C C . ASP A 1 130 ? 12.886 4.630 13.681 1.00 86.69 130 ASP A C 1
ATOM 1024 O O . ASP A 1 130 ? 13.002 4.185 12.542 1.00 86.69 130 ASP A O 1
ATOM 1028 N N . ASP A 1 131 ? 11.702 5.020 14.174 1.00 86.69 131 ASP A N 1
ATOM 1029 C CA . ASP A 1 131 ? 10.443 5.127 13.413 1.00 86.69 131 ASP A CA 1
ATOM 1030 C C . ASP A 1 131 ? 10.525 6.220 12.327 1.00 86.69 131 ASP A C 1
ATOM 1032 O O . ASP A 1 131 ? 10.214 5.952 11.168 1.00 86.69 131 ASP A O 1
ATOM 1036 N N . GLU A 1 132 ? 11.039 7.409 12.664 1.00 88.94 132 GLU A N 1
ATOM 1037 C CA . GLU A 1 132 ? 11.332 8.495 11.710 1.00 88.94 132 GLU A CA 1
ATOM 1038 C C . GLU A 1 132 ? 12.221 8.010 10.549 1.00 88.94 132 GLU A C 1
ATOM 1040 O O . GLU A 1 132 ? 11.820 8.093 9.388 1.00 88.94 132 GLU A O 1
ATOM 1045 N N . VAL A 1 133 ? 13.381 7.411 10.852 1.00 91.38 133 VAL A N 1
ATOM 1046 C CA . VAL A 1 133 ? 14.303 6.864 9.836 1.00 91.38 133 VAL A CA 1
ATOM 1047 C C . VAL A 1 133 ? 13.651 5.749 9.011 1.00 91.38 133 VAL A C 1
ATOM 1049 O O . VAL A 1 133 ? 13.777 5.739 7.787 1.00 91.38 133 VAL A O 1
ATOM 1052 N N . THR A 1 134 ? 12.922 4.832 9.655 1.00 93.12 134 THR A N 1
ATOM 1053 C CA . THR A 1 134 ? 12.227 3.730 8.969 1.00 93.12 134 THR A CA 1
ATOM 1054 C C . THR A 1 134 ? 11.207 4.259 7.960 1.00 93.12 134 THR A C 1
ATOM 1056 O O . THR A 1 134 ? 11.143 3.786 6.824 1.00 93.12 134 THR A O 1
ATOM 1059 N N . ARG A 1 135 ? 10.416 5.262 8.348 1.00 93.00 135 ARG A N 1
ATOM 1060 C CA . ARG A 1 135 ? 9.366 5.837 7.501 1.00 93.00 135 ARG A CA 1
ATOM 1061 C C . ARG A 1 135 ? 9.924 6.701 6.375 1.00 93.00 135 ARG A C 1
ATOM 1063 O O . ARG A 1 135 ? 9.356 6.680 5.284 1.00 93.00 135 ARG A O 1
ATOM 1070 N N . ASP A 1 136 ? 11.052 7.378 6.587 1.00 94.50 136 ASP A N 1
ATOM 1071 C CA . ASP A 1 136 ? 11.791 8.062 5.519 1.00 94.50 136 ASP A CA 1
ATOM 1072 C C . ASP A 1 136 ? 12.314 7.071 4.460 1.00 94.50 136 ASP A C 1
ATOM 1074 O O . ASP A 1 136 ? 12.235 7.349 3.260 1.00 94.50 136 ASP A O 1
ATOM 1078 N N . GLU A 1 137 ? 12.781 5.881 4.859 1.00 96.62 137 GLU A N 1
ATOM 1079 C CA . GLU A 1 137 ? 13.152 4.816 3.915 1.00 96.62 137 GLU A CA 1
ATOM 1080 C C . GLU A 1 137 ? 11.936 4.279 3.136 1.00 96.62 137 GLU A C 1
ATOM 1082 O O . GLU A 1 137 ? 12.000 4.132 1.912 1.00 96.62 137 GLU A O 1
ATOM 1087 N N . GLU A 1 138 ? 10.802 4.051 3.806 1.00 97.19 138 GLU A N 1
ATOM 1088 C CA . GLU A 1 138 ? 9.552 3.602 3.168 1.00 97.19 138 GLU A CA 1
ATOM 1089 C C . GLU A 1 138 ? 8.976 4.646 2.195 1.00 97.19 138 GLU A C 1
ATOM 1091 O O . GLU A 1 138 ? 8.550 4.312 1.083 1.00 97.19 138 GLU A O 1
ATOM 1096 N N . LEU A 1 139 ? 9.034 5.930 2.555 1.00 96.69 139 LEU A N 1
ATOM 1097 C CA . LEU A 1 139 ? 8.619 7.040 1.698 1.00 96.69 139 LEU A CA 1
ATOM 1098 C C . LEU A 1 139 ? 9.593 7.274 0.531 1.00 96.69 139 LEU A C 1
ATOM 1100 O O . LEU A 1 139 ? 9.172 7.649 -0.571 1.00 96.69 139 LEU A O 1
ATOM 1104 N N . LYS A 1 140 ? 10.889 7.007 0.728 1.00 97.62 140 LYS A N 1
ATOM 1105 C CA . LYS A 1 140 ? 11.886 7.028 -0.345 1.00 97.62 140 LYS A CA 1
ATOM 1106 C C . LYS A 1 140 ? 11.619 5.936 -1.380 1.00 97.62 140 LYS A C 1
ATOM 1108 O O . LYS A 1 140 ? 11.619 6.251 -2.568 1.00 97.62 140 LYS A O 1
ATOM 1113 N N . ILE A 1 141 ? 11.318 4.703 -0.959 1.00 97.88 141 ILE A N 1
ATOM 1114 C CA . ILE A 1 141 ? 10.934 3.602 -1.866 1.00 97.88 141 ILE A CA 1
ATOM 1115 C C . ILE A 1 141 ? 9.755 4.028 -2.756 1.00 97.88 141 ILE A C 1
ATOM 1117 O O . ILE A 1 141 ? 9.806 3.871 -3.979 1.00 97.88 141 ILE A O 1
ATOM 1121 N N . ILE A 1 142 ? 8.728 4.650 -2.165 1.00 97.31 142 ILE A N 1
ATOM 1122 C CA . ILE A 1 142 ? 7.586 5.213 -2.902 1.00 97.31 142 ILE A CA 1
ATOM 1123 C C . ILE A 1 142 ? 8.040 6.252 -3.944 1.00 97.31 142 ILE A C 1
ATOM 1125 O O . ILE A 1 142 ? 7.590 6.223 -5.094 1.00 97.31 142 ILE A O 1
ATOM 1129 N N . CYS A 1 143 ? 8.949 7.157 -3.575 1.00 96.25 143 CYS A N 1
ATOM 1130 C CA . CYS A 1 143 ? 9.458 8.194 -4.472 1.00 96.25 143 CYS A CA 1
ATOM 1131 C C . CYS A 1 143 ? 10.329 7.646 -5.616 1.00 96.25 143 CYS A C 1
ATOM 1133 O O . CYS A 1 143 ? 10.208 8.130 -6.744 1.00 96.25 143 CYS A O 1
ATOM 1135 N N . ASP A 1 144 ? 11.168 6.641 -5.358 1.00 96.19 144 ASP A N 1
ATOM 1136 C CA . ASP A 1 144 ? 12.048 6.026 -6.360 1.00 96.19 144 ASP A CA 1
ATOM 1137 C C . ASP A 1 144 ? 11.233 5.207 -7.386 1.00 96.19 144 ASP A C 1
ATOM 1139 O O . ASP A 1 144 ? 11.461 5.310 -8.600 1.00 96.19 144 ASP A O 1
ATOM 1143 N N . VAL A 1 145 ? 10.187 4.498 -6.937 1.00 96.25 145 VAL A N 1
ATOM 1144 C CA . VAL A 1 145 ? 9.220 3.813 -7.818 1.00 96.25 145 VAL A CA 1
ATOM 1145 C C . VAL A 1 145 ? 8.471 4.811 -8.707 1.00 96.25 145 VAL A C 1
ATOM 1147 O O . VAL A 1 145 ? 8.448 4.638 -9.929 1.00 96.25 145 VAL A O 1
ATOM 1150 N N . LEU A 1 146 ? 7.927 5.897 -8.141 1.00 93.75 146 LEU A N 1
ATOM 1151 C CA . LEU A 1 146 ? 7.293 6.974 -8.918 1.00 93.75 146 LEU A CA 1
ATOM 1152 C C . LEU A 1 146 ? 8.273 7.630 -9.910 1.00 93.75 146 LEU A C 1
ATOM 1154 O O . LEU A 1 146 ? 7.902 7.940 -11.045 1.00 93.75 146 LEU A O 1
ATOM 1158 N N . GLY A 1 147 ? 9.536 7.813 -9.514 1.00 93.06 147 GLY A N 1
ATOM 1159 C CA . GLY A 1 147 ? 10.594 8.356 -10.368 1.00 93.06 147 GLY A CA 1
ATOM 1160 C C . GLY A 1 147 ? 10.882 7.487 -11.596 1.00 93.06 147 GLY A C 1
ATOM 1161 O O . GLY A 1 147 ? 11.056 8.012 -12.696 1.00 93.06 147 GLY A O 1
ATOM 1162 N N . LYS A 1 148 ? 10.858 6.159 -11.438 1.00 92.12 148 LYS A N 1
ATOM 1163 C CA . LYS A 1 148 ? 10.999 5.176 -12.527 1.00 92.12 148 LYS A CA 1
ATOM 1164 C C . LYS A 1 148 ? 9.728 5.114 -13.399 1.00 92.12 148 LYS A C 1
ATOM 1166 O O . LYS A 1 148 ? 9.837 5.128 -14.630 1.00 92.12 148 LYS A O 1
ATOM 1171 N N . MET A 1 149 ? 8.532 5.159 -12.791 1.00 89.62 149 MET A N 1
ATOM 1172 C CA . MET A 1 149 ? 7.232 5.227 -13.492 1.00 89.62 149 MET A CA 1
ATOM 1173 C C . MET A 1 149 ? 7.070 6.475 -14.374 1.00 89.62 149 MET A C 1
ATOM 1175 O O . MET A 1 149 ? 6.400 6.402 -15.405 1.00 89.62 149 MET A O 1
ATOM 1179 N N . ARG A 1 150 ? 7.717 7.598 -14.029 1.00 86.75 150 ARG A N 1
ATOM 1180 C CA . ARG A 1 150 ? 7.708 8.868 -14.788 1.00 86.75 150 ARG A CA 1
ATOM 1181 C C . ARG A 1 150 ? 7.949 8.705 -16.295 1.00 86.75 150 ARG A C 1
ATOM 1183 O O . ARG A 1 150 ? 7.391 9.455 -17.087 1.00 86.75 150 ARG A O 1
ATOM 1190 N N . SER A 1 151 ? 8.764 7.723 -16.683 1.00 81.38 151 SER A N 1
ATOM 1191 C CA . SER A 1 151 ? 9.088 7.402 -18.083 1.00 81.38 151 SER A CA 1
ATOM 1192 C C . SER A 1 151 ? 7.910 6.850 -18.903 1.00 81.38 151 SER A C 1
ATOM 1194 O O . SER A 1 151 ? 7.917 6.957 -20.127 1.00 81.38 151 SER A O 1
ATOM 1196 N N . ARG A 1 152 ? 6.907 6.265 -18.236 1.00 76.38 152 ARG A N 1
ATOM 1197 C CA . ARG A 1 152 ? 5.677 5.703 -18.821 1.00 76.38 152 ARG A CA 1
ATOM 1198 C C . ARG A 1 152 ? 4.462 6.592 -18.557 1.00 76.38 152 ARG A C 1
ATOM 1200 O O . ARG A 1 152 ? 3.628 6.773 -19.434 1.00 76.38 152 ARG A O 1
ATOM 1207 N N . TYR A 1 153 ? 4.358 7.123 -17.338 1.00 76.12 153 TYR A N 1
ATOM 1208 C CA . TYR A 1 153 ? 3.169 7.799 -16.828 1.00 76.12 153 TYR A CA 1
ATOM 1209 C C . TYR A 1 153 ? 3.497 9.219 -16.350 1.00 76.12 153 TYR A C 1
ATOM 1211 O O . TYR A 1 153 ? 4.056 9.421 -15.267 1.00 76.12 153 TYR A O 1
ATOM 1219 N N . GLY A 1 154 ? 3.100 10.223 -17.140 1.00 69.75 154 GLY A N 1
ATOM 1220 C CA . GLY A 1 154 ? 3.362 11.640 -16.854 1.00 69.75 154 GLY A CA 1
ATOM 1221 C C . GLY A 1 154 ? 2.722 12.160 -15.559 1.00 69.75 154 GLY A C 1
ATOM 1222 O O . GLY A 1 154 ? 3.250 13.081 -14.937 1.00 69.75 154 GLY A O 1
ATOM 1223 N N . GLY A 1 155 ? 1.639 11.534 -15.083 1.00 77.56 155 GLY A N 1
ATOM 1224 C CA . GLY A 1 155 ? 1.024 11.884 -13.798 1.00 77.56 155 GLY A CA 1
ATOM 1225 C C . GLY A 1 155 ? 1.902 11.576 -12.577 1.00 77.56 155 GLY A C 1
ATOM 1226 O O . GLY A 1 155 ? 1.655 12.134 -11.507 1.00 77.56 155 GLY A O 1
ATOM 1227 N N . SER A 1 156 ? 2.974 10.784 -12.725 1.00 83.88 156 SER A N 1
ATOM 1228 C CA . SER A 1 156 ? 3.964 10.548 -11.658 1.00 83.88 156 SER A CA 1
ATOM 1229 C C . SER A 1 156 ? 4.579 11.861 -11.148 1.00 83.88 156 SER A C 1
ATOM 1231 O O . SER A 1 156 ? 4.776 12.022 -9.947 1.00 83.88 156 SER A O 1
ATOM 1233 N N . ASP A 1 157 ? 4.791 12.850 -12.029 1.00 83.62 157 ASP A N 1
ATOM 1234 C CA . ASP A 1 157 ? 5.281 14.185 -11.650 1.00 83.62 157 ASP A CA 1
ATOM 1235 C C . ASP A 1 157 ? 4.248 15.021 -10.882 1.00 83.62 157 ASP A C 1
ATOM 1237 O O . ASP A 1 157 ? 4.611 15.967 -10.180 1.00 83.62 157 ASP A O 1
ATOM 1241 N N . LEU A 1 158 ? 2.951 14.727 -11.010 1.00 83.06 158 LEU A N 1
ATOM 1242 C CA . LEU A 1 158 ? 1.916 15.358 -10.190 1.00 83.06 158 LEU A CA 1
ATOM 1243 C C . LEU A 1 158 ? 1.852 14.701 -8.805 1.00 83.06 158 LEU A C 1
ATOM 1245 O O . LEU A 1 158 ? 1.837 15.422 -7.809 1.00 83.06 158 LEU A O 1
ATOM 1249 N N . VAL A 1 159 ? 1.919 13.367 -8.735 1.00 85.62 159 VAL A N 1
ATOM 1250 C CA . VAL A 1 159 ? 1.981 12.625 -7.464 1.00 85.62 159 VAL A CA 1
ATOM 1251 C C . VAL A 1 159 ? 3.225 13.015 -6.657 1.00 85.62 159 VAL A C 1
ATOM 1253 O O . VAL A 1 159 ? 3.097 13.429 -5.509 1.00 85.62 159 VAL A O 1
ATOM 1256 N N . LEU A 1 160 ? 4.419 13.004 -7.263 1.00 89.00 160 LEU A N 1
ATOM 1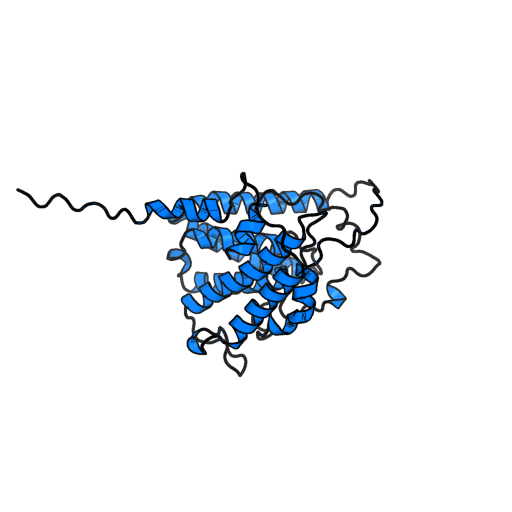257 C CA . LEU A 1 160 ? 5.666 13.419 -6.602 1.00 89.00 160 LEU A CA 1
ATOM 1258 C C . LEU A 1 160 ? 5.614 14.865 -6.085 1.00 89.00 160 LEU A C 1
ATOM 1260 O O . LEU A 1 160 ? 6.171 15.163 -5.029 1.00 89.00 160 LEU A O 1
ATOM 1264 N N . ARG A 1 161 ? 4.938 15.780 -6.796 1.00 86.19 161 ARG A N 1
ATOM 1265 C CA . ARG A 1 161 ? 4.718 17.153 -6.308 1.00 86.19 161 ARG A CA 1
ATOM 1266 C C . ARG A 1 161 ? 3.733 17.205 -5.142 1.00 86.19 161 ARG A C 1
ATOM 1268 O O . ARG A 1 161 ? 3.988 17.947 -4.202 1.00 86.19 161 ARG A O 1
ATOM 1275 N N . LYS A 1 162 ? 2.649 16.422 -5.176 1.00 83.44 162 LYS A N 1
ATOM 1276 C CA . LYS A 1 162 ? 1.668 16.327 -4.081 1.00 83.44 162 LYS A CA 1
ATOM 1277 C C . LYS A 1 162 ? 2.293 15.743 -2.805 1.00 83.44 162 LYS A C 1
ATOM 1279 O O . LYS A 1 162 ? 2.112 16.333 -1.747 1.00 83.44 162 LYS A O 1
ATOM 1284 N N . ILE A 1 163 ? 3.099 14.682 -2.912 1.00 87.38 163 ILE A N 1
ATOM 1285 C CA . ILE A 1 163 ? 3.855 14.092 -1.789 1.00 87.38 163 ILE A CA 1
ATOM 1286 C C . ILE A 1 163 ? 4.814 15.126 -1.174 1.00 87.38 163 ILE A C 1
ATOM 1288 O O . ILE A 1 163 ? 4.742 15.405 0.019 1.00 87.38 163 ILE A O 1
ATOM 1292 N N . ARG A 1 164 ? 5.646 15.781 -1.995 1.00 89.88 164 ARG A N 1
ATOM 1293 C CA . ARG A 1 164 ? 6.597 16.813 -1.527 1.00 89.88 164 ARG A CA 1
ATOM 1294 C C . ARG A 1 164 ? 5.933 18.073 -0.972 1.00 89.88 164 ARG A C 1
ATOM 1296 O O . ARG A 1 164 ? 6.581 18.820 -0.243 1.00 89.88 164 ARG A O 1
ATOM 1303 N N . GLN A 1 165 ? 4.688 18.353 -1.355 1.00 83.19 165 GLN A N 1
ATOM 1304 C CA . GLN A 1 165 ? 3.901 19.425 -0.752 1.00 83.19 165 GLN A CA 1
ATOM 1305 C C . GLN A 1 165 ? 3.392 18.994 0.628 1.00 83.19 165 GLN A C 1
ATOM 1307 O O . GLN A 1 165 ? 3.586 19.730 1.586 1.00 83.19 165 GLN A O 1
ATOM 1312 N N . LEU A 1 166 ? 2.856 17.773 0.749 1.00 81.44 166 LEU A N 1
ATOM 1313 C CA . LEU A 1 166 ? 2.374 17.216 2.016 1.00 81.44 166 LEU A CA 1
ATOM 1314 C C . LEU A 1 166 ? 3.471 17.146 3.091 1.00 81.44 166 LEU A C 1
ATOM 1316 O O . LEU A 1 166 ? 3.207 17.506 4.236 1.00 81.44 166 LEU A O 1
ATOM 1320 N N . GLN A 1 167 ? 4.697 16.752 2.721 1.00 83.94 167 GLN A N 1
ATOM 1321 C CA . GLN A 1 167 ? 5.864 16.809 3.616 1.00 83.94 167 GLN A CA 1
ATOM 1322 C C . GLN A 1 167 ? 6.056 18.230 4.171 1.00 83.94 167 GLN A C 1
ATOM 1324 O O . GLN A 1 167 ? 5.948 18.440 5.372 1.00 83.94 167 GLN A O 1
ATOM 1329 N N . LYS A 1 168 ? 6.187 19.240 3.299 1.00 82.62 168 LYS A N 1
ATOM 1330 C CA . LYS A 1 168 ? 6.370 20.646 3.711 1.00 82.62 168 LYS A CA 1
ATOM 1331 C C . LYS A 1 168 ? 5.220 21.194 4.554 1.00 82.62 168 LYS A C 1
ATOM 1333 O O . LYS A 1 168 ? 5.459 21.960 5.487 1.00 82.62 168 LYS A O 1
ATOM 1338 N N . ASP A 1 169 ? 3.984 20.836 4.218 1.00 77.69 169 ASP A N 1
ATOM 1339 C CA . ASP A 1 169 ? 2.784 21.259 4.949 1.00 77.69 169 ASP A CA 1
ATOM 1340 C C . ASP A 1 169 ? 2.710 20.612 6.346 1.00 77.69 169 ASP A C 1
ATOM 1342 O O . ASP A 1 169 ? 2.052 21.152 7.236 1.00 77.69 169 ASP A O 1
ATOM 1346 N N . THR A 1 170 ? 3.411 19.491 6.543 1.00 73.94 170 THR A N 1
ATOM 1347 C CA . THR A 1 170 ? 3.600 18.807 7.829 1.00 73.94 170 THR A CA 1
ATOM 1348 C C . THR A 1 170 ? 4.777 19.421 8.603 1.00 73.94 170 THR A C 1
ATOM 1350 O O . THR A 1 170 ? 4.590 19.889 9.729 1.00 73.94 170 THR A O 1
ATOM 1353 N N . ASP A 1 171 ? 5.955 19.545 7.978 1.00 77.06 171 ASP A N 1
ATOM 1354 C CA . ASP A 1 171 ? 7.175 20.124 8.570 1.00 77.06 171 ASP A CA 1
ATOM 1355 C C . ASP A 1 171 ? 6.936 21.548 9.108 1.00 77.06 171 ASP A C 1
ATOM 1357 O O . ASP A 1 171 ? 7.315 21.899 10.228 1.00 77.06 171 ASP A O 1
ATOM 1361 N N . SER A 1 172 ? 6.263 22.387 8.310 1.00 73.12 172 SER A N 1
ATOM 1362 C CA . SER A 1 172 ? 6.010 23.795 8.644 1.00 73.12 172 SER A CA 1
ATOM 1363 C C . SER A 1 172 ? 4.953 24.003 9.735 1.00 73.12 172 SER A C 1
ATOM 1365 O O . SER A 1 172 ? 4.902 25.091 10.317 1.00 73.12 172 SER A O 1
ATOM 1367 N N . ARG A 1 173 ? 4.150 22.978 10.062 1.00 60.66 173 ARG A N 1
ATOM 1368 C CA . ARG A 1 173 ? 3.267 22.973 11.243 1.00 60.66 173 ARG A CA 1
ATOM 1369 C C . ARG A 1 173 ? 4.044 22.615 12.506 1.00 60.66 173 ARG A C 1
ATOM 1371 O O . ARG A 1 173 ? 3.930 23.335 13.492 1.00 60.66 173 ARG A O 1
ATOM 1378 N N . GLY A 1 174 ? 4.924 21.610 12.441 1.00 54.78 174 GLY A N 1
ATOM 1379 C CA . GLY A 1 174 ? 5.777 21.208 13.569 1.00 54.78 174 GLY A CA 1
ATOM 1380 C C . GLY A 1 174 ? 6.662 22.331 14.137 1.00 54.78 174 GLY A C 1
ATOM 1381 O O . GLY A 1 174 ? 6.996 22.311 15.318 1.00 54.78 174 GLY A O 1
ATOM 1382 N N . GLY A 1 175 ? 6.997 23.343 13.328 1.00 44.72 175 GLY A N 1
ATOM 1383 C CA . GLY A 1 175 ? 7.735 24.535 13.766 1.00 44.72 175 GLY A CA 1
ATOM 1384 C C . GLY A 1 175 ? 6.901 25.662 14.400 1.00 44.72 175 GLY A C 1
ATOM 1385 O O . GLY A 1 175 ? 7.486 26.634 14.877 1.00 44.72 175 GLY A O 1
ATOM 1386 N N . GLN A 1 176 ? 5.565 25.586 14.403 1.00 45.19 176 GLN A N 1
ATOM 1387 C CA . GLN A 1 176 ? 4.677 26.676 14.835 1.00 45.19 176 GLN A CA 1
ATOM 1388 C C . GLN A 1 176 ? 3.859 26.300 16.076 1.00 45.19 176 GLN A C 1
ATOM 1390 O O . GLN A 1 176 ? 2.650 26.087 16.009 1.00 45.19 176 GLN A O 1
ATOM 1395 N N . SER A 1 177 ? 4.513 26.306 17.243 1.00 42.22 177 SER A N 1
ATOM 1396 C CA . SER A 1 177 ? 3.826 26.297 18.545 1.00 42.22 177 SER A CA 1
ATOM 1397 C C . SER A 1 177 ? 3.156 27.662 18.790 1.00 42.22 177 SER A C 1
ATOM 1399 O O . SER A 1 177 ? 3.693 28.549 19.455 1.00 42.22 177 SER A O 1
ATOM 1401 N N . GLY A 1 178 ? 2.003 27.859 18.145 1.00 36.78 178 GLY A N 1
ATOM 1402 C CA . GLY A 1 178 ? 1.170 29.057 18.211 1.00 36.78 178 GLY A CA 1
ATOM 1403 C C . GLY A 1 178 ? -0.099 28.799 19.020 1.00 36.78 178 GLY A C 1
ATOM 1404 O O . GLY A 1 178 ? -0.934 27.988 18.638 1.00 36.78 178 GLY A O 1
ATOM 1405 N N . HIS A 1 179 ? -0.242 29.496 20.146 1.00 41.75 179 HIS A N 1
ATOM 1406 C CA . HIS A 1 179 ? -1.330 29.298 21.103 1.00 41.75 179 HIS A CA 1
ATOM 1407 C C . HIS A 1 179 ? -2.689 29.784 20.557 1.00 41.75 179 HIS A C 1
ATOM 1409 O O . HIS A 1 179 ? -2.999 30.973 20.656 1.00 41.75 179 HIS A O 1
ATOM 1415 N N . ASP A 1 180 ? -3.554 28.869 20.108 1.00 33.59 180 ASP A N 1
ATOM 1416 C CA . ASP A 1 180 ? -4.992 29.142 19.963 1.00 33.59 180 ASP A CA 1
ATOM 1417 C C . ASP A 1 180 ? -5.847 27.970 20.482 1.00 33.59 180 ASP A C 1
ATOM 1419 O O . ASP A 1 180 ? -5.850 26.865 19.943 1.00 33.59 180 ASP A O 1
ATOM 1423 N N . SER A 1 181 ? -6.532 28.193 21.607 1.00 37.81 181 SER A N 1
ATOM 1424 C CA . SER A 1 181 ? -7.207 27.148 22.389 1.00 37.81 181 SER A CA 1
ATOM 1425 C C . SER A 1 181 ? -8.718 27.162 22.165 1.00 37.81 181 SER A C 1
ATOM 1427 O O . SER A 1 181 ? -9.479 27.667 22.994 1.00 37.81 181 SER A O 1
ATOM 1429 N N . ARG A 1 182 ? -9.178 26.561 21.064 1.00 36.75 182 ARG A N 1
ATOM 1430 C CA . ARG A 1 182 ? -10.605 26.263 20.870 1.00 36.75 182 ARG A CA 1
ATOM 1431 C C . ARG A 1 182 ? -10.968 24.913 21.480 1.00 36.75 182 ARG A C 1
ATOM 1433 O O . ARG A 1 182 ? -10.812 23.868 20.859 1.00 36.75 182 ARG A O 1
ATOM 1440 N N . SER A 1 183 ? -11.503 24.950 22.699 1.00 39.56 183 SER A N 1
ATOM 1441 C CA . SER A 1 183 ? -12.054 23.782 23.391 1.00 39.56 183 SER A CA 1
ATOM 1442 C C . SER A 1 183 ? -13.369 23.315 22.748 1.00 39.56 183 SER A C 1
ATOM 1444 O O . SER A 1 183 ? -14.460 23.615 23.240 1.00 39.56 183 SER A O 1
ATOM 1446 N N . GLY A 1 184 ? -13.267 22.583 21.641 1.00 32.28 184 GLY A N 1
ATOM 1447 C CA . GLY A 1 184 ? -14.344 21.717 21.171 1.00 32.28 184 GLY A CA 1
ATOM 1448 C C . GLY A 1 184 ? -14.544 20.543 22.134 1.00 32.28 184 GLY A C 1
ATOM 1449 O O . GLY A 1 184 ? -13.577 19.971 22.637 1.00 32.28 184 GLY A O 1
ATOM 1450 N N . VAL A 1 185 ? -15.799 20.181 22.399 1.00 34.47 185 VAL A N 1
ATOM 1451 C CA . VAL A 1 185 ? -16.130 18.893 23.033 1.00 34.47 185 VAL A CA 1
ATOM 1452 C C . VAL A 1 185 ? -15.717 17.778 22.059 1.00 34.47 185 VAL A C 1
ATOM 1454 O O . VAL A 1 185 ? -15.938 17.957 20.862 1.00 34.47 185 VAL A O 1
ATOM 1457 N N . PRO A 1 186 ? -15.139 16.645 22.509 1.00 39.84 186 PRO A N 1
ATOM 1458 C CA . PRO A 1 186 ? -14.852 15.516 21.626 1.00 39.84 186 PRO A CA 1
ATOM 1459 C C . PRO A 1 186 ? -16.163 14.944 21.070 1.00 39.84 186 PRO A C 1
ATOM 1461 O O . PRO A 1 186 ? -16.883 14.205 21.745 1.00 39.84 186 PRO A O 1
ATOM 1464 N N . GLU A 1 187 ? -16.492 15.343 19.845 1.00 40.69 187 GLU A N 1
ATOM 1465 C CA . GLU A 1 187 ? -17.719 14.968 19.155 1.00 40.69 187 GLU A CA 1
ATOM 1466 C C . GLU A 1 187 ? -17.656 13.482 18.782 1.00 40.69 187 GLU A C 1
ATOM 1468 O O . GLU A 1 187 ? -16.764 13.039 18.065 1.00 40.69 187 GLU A O 1
ATOM 1473 N N . GLN A 1 188 ? -18.586 12.679 19.305 1.00 43.91 188 GLN A N 1
ATOM 1474 C CA . GLN A 1 188 ? -18.536 11.208 19.230 1.00 43.91 188 GLN A CA 1
ATOM 1475 C C . GLN A 1 188 ? -18.905 10.636 17.844 1.00 43.91 188 GLN A C 1
ATOM 1477 O O . GLN A 1 188 ? -19.232 9.456 17.719 1.00 43.91 188 GLN A O 1
ATOM 1482 N N . HIS A 1 189 ? -18.877 11.466 16.802 1.00 47.88 189 HIS A N 1
ATOM 1483 C CA . HIS A 1 189 ? -19.269 11.113 15.445 1.00 47.88 189 HIS A CA 1
ATOM 1484 C C . HIS A 1 189 ? -18.039 11.009 14.535 1.00 47.88 189 HIS A C 1
ATOM 1486 O O . HIS A 1 189 ? -17.175 11.877 14.548 1.00 47.88 189 HIS A O 1
ATOM 1492 N N . ALA A 1 190 ? -18.015 9.956 13.709 1.00 51.84 190 ALA A N 1
ATOM 1493 C CA . ALA A 1 190 ? -16.956 9.644 12.739 1.00 51.84 190 ALA A CA 1
ATOM 1494 C C . ALA A 1 190 ? -15.633 9.070 13.316 1.00 51.84 190 ALA A C 1
ATOM 1496 O O . ALA A 1 190 ? -14.533 9.522 13.012 1.00 51.84 190 ALA A O 1
ATOM 1497 N N . LEU A 1 191 ? -15.774 8.011 14.128 1.00 66.06 191 LEU A N 1
ATOM 1498 C CA . LEU A 1 191 ? -14.731 7.002 14.406 1.00 66.06 191 LEU A CA 1
ATOM 1499 C C . LEU A 1 191 ? -15.218 5.581 14.031 1.00 66.06 191 LEU A C 1
ATOM 1501 O O . LEU A 1 191 ? -14.871 4.586 14.675 1.00 66.06 191 LEU A O 1
ATOM 1505 N N . TRP A 1 192 ? -16.104 5.479 13.036 1.00 71.75 192 TRP A N 1
ATOM 1506 C CA . TRP A 1 192 ? -16.774 4.237 12.651 1.00 71.75 192 TRP A CA 1
ATOM 1507 C C . TRP A 1 192 ? -15.831 3.255 11.948 1.00 71.75 192 TRP A C 1
ATOM 1509 O O . TRP A 1 192 ? -15.910 2.048 12.205 1.00 71.75 192 TRP A O 1
ATOM 1519 N N . ALA A 1 193 ? -14.921 3.746 11.101 1.00 70.69 193 ALA A N 1
ATOM 1520 C CA . ALA A 1 193 ? -13.954 2.898 10.401 1.00 70.69 193 ALA A CA 1
ATOM 1521 C C . ALA A 1 193 ? -12.899 2.420 11.388 1.00 70.69 193 ALA A C 1
ATOM 1523 O O . ALA A 1 193 ? -12.617 1.230 11.484 1.00 70.69 193 ALA A O 1
ATOM 1524 N N . THR A 1 194 ? -12.379 3.363 12.170 1.00 75.38 194 THR A N 1
ATOM 1525 C CA . THR A 1 194 ? -11.333 3.148 13.165 1.00 75.38 194 THR A CA 1
ATOM 1526 C C . THR A 1 194 ? -11.757 2.105 14.192 1.00 75.38 194 THR A C 1
ATOM 1528 O O . THR A 1 194 ? -10.999 1.172 14.441 1.00 75.38 194 THR A O 1
ATOM 1531 N N . ARG A 1 195 ? -12.996 2.185 14.696 1.00 78.69 195 ARG A N 1
ATOM 1532 C CA . ARG A 1 195 ? -13.564 1.173 15.592 1.00 78.69 195 ARG A CA 1
ATOM 1533 C C . ARG A 1 195 ? -13.760 -0.190 14.919 1.00 78.69 195 ARG A C 1
ATOM 1535 O O . ARG A 1 195 ? -13.423 -1.209 15.509 1.00 78.69 195 ARG A O 1
ATOM 1542 N N . SER A 1 196 ? -14.306 -0.224 13.702 1.00 82.88 196 SER A N 1
ATOM 1543 C CA . SER A 1 196 ? -14.532 -1.497 12.995 1.00 82.88 196 SER A CA 1
ATOM 1544 C C . SER A 1 196 ? -13.210 -2.209 12.680 1.00 82.88 196 SER A C 1
ATOM 1546 O O . SER A 1 196 ? -13.144 -3.434 12.722 1.00 82.88 196 SER A O 1
ATOM 1548 N N . ILE A 1 197 ? -12.155 -1.439 12.389 1.00 83.56 197 ILE A N 1
ATOM 1549 C CA . ILE A 1 197 ? -10.800 -1.933 12.123 1.00 83.56 197 ILE A CA 1
ATOM 1550 C C . ILE A 1 197 ? -10.125 -2.427 13.410 1.00 83.56 197 ILE A C 1
ATOM 1552 O O . ILE A 1 197 ? -9.562 -3.517 13.378 1.00 83.56 197 ILE A O 1
ATOM 1556 N N . SER A 1 198 ? -10.195 -1.698 14.534 1.00 82.75 198 SER A N 1
ATOM 1557 C CA . SER A 1 198 ? -9.586 -2.150 15.801 1.00 82.75 198 SER A CA 1
ATOM 1558 C C . SER A 1 198 ? -10.243 -3.422 16.344 1.00 82.75 198 SER A C 1
ATOM 1560 O O . SER A 1 198 ? -9.548 -4.368 16.712 1.00 82.75 198 SER A O 1
ATOM 1562 N N . GLU A 1 199 ? -11.577 -3.524 16.269 1.00 85.38 199 GLU A N 1
ATOM 1563 C CA . GLU A 1 199 ? -12.330 -4.734 16.642 1.00 85.38 199 GLU A CA 1
ATOM 1564 C C . GLU A 1 199 ? -11.907 -5.991 15.841 1.00 85.38 199 GLU A C 1
ATOM 1566 O O . GLU A 1 199 ? -12.221 -7.105 16.262 1.00 85.38 199 GLU A O 1
ATOM 1571 N N . ARG A 1 200 ? -11.179 -5.843 14.717 1.00 87.44 200 ARG A N 1
ATOM 1572 C CA . ARG A 1 200 ? -10.709 -6.936 13.837 1.00 87.44 200 ARG A CA 1
ATOM 1573 C C . ARG A 1 200 ? -9.234 -6.828 13.419 1.00 87.44 200 ARG A C 1
ATOM 1575 O O . ARG A 1 200 ? -8.833 -7.464 12.444 1.00 87.44 200 ARG A O 1
ATOM 1582 N N . LEU A 1 201 ? -8.404 -6.075 14.147 1.00 87.12 201 LEU A N 1
ATOM 1583 C CA . LEU A 1 201 ? -7.043 -5.728 13.709 1.00 87.12 201 LEU A CA 1
ATOM 1584 C C . LEU A 1 201 ? -6.176 -6.965 13.399 1.00 87.12 201 LEU A C 1
ATOM 1586 O O . LEU A 1 201 ? -5.543 -7.028 12.348 1.00 87.12 201 LEU A O 1
ATOM 1590 N N . ASN A 1 202 ? -6.218 -7.978 14.270 1.00 87.75 202 ASN A N 1
ATOM 1591 C CA . ASN A 1 202 ? -5.456 -9.224 14.109 1.00 87.75 202 ASN A CA 1
ATOM 1592 C C . ASN A 1 202 ? -5.896 -10.064 12.893 1.00 87.75 202 ASN A C 1
ATOM 1594 O O . ASN A 1 202 ? -5.073 -10.772 12.321 1.00 87.75 202 ASN A O 1
ATOM 1598 N N . ASP A 1 203 ? -7.168 -9.981 12.486 1.00 90.69 203 ASP A N 1
ATOM 1599 C CA . ASP A 1 203 ? -7.673 -10.671 11.290 1.00 90.69 203 ASP A CA 1
ATOM 1600 C C . ASP A 1 203 ? -7.278 -9.916 10.015 1.00 90.69 203 ASP A C 1
ATOM 1602 O O . ASP A 1 203 ? -6.940 -10.531 9.005 1.00 90.69 203 ASP A O 1
ATOM 1606 N N . LEU A 1 204 ? -7.305 -8.578 10.060 1.00 91.12 204 LEU A N 1
ATOM 1607 C CA . LEU A 1 204 ? -6.919 -7.719 8.938 1.00 91.12 204 LEU A CA 1
ATOM 1608 C C . LEU A 1 204 ? -5.411 -7.758 8.654 1.00 91.12 204 LEU A C 1
ATOM 1610 O O . LEU A 1 204 ? -4.998 -7.623 7.499 1.00 91.12 204 LEU A O 1
ATOM 1614 N N . PHE A 1 205 ? -4.599 -7.942 9.695 1.00 91.75 205 PHE A N 1
ATOM 1615 C CA . PHE A 1 205 ? -3.139 -7.979 9.633 1.00 91.75 205 PHE A CA 1
ATOM 1616 C C . PHE A 1 205 ? -2.581 -9.356 10.026 1.00 91.75 205 PHE A C 1
ATOM 1618 O O . PHE A 1 205 ? -1.562 -9.461 10.702 1.00 91.75 205 PHE A O 1
ATOM 1625 N N . ALA A 1 206 ? -3.228 -10.427 9.552 1.00 91.06 206 ALA A N 1
ATOM 1626 C CA . ALA A 1 206 ? -2.823 -11.823 9.750 1.00 91.06 206 ALA A CA 1
ATOM 1627 C C . ALA A 1 206 ? -1.556 -12.219 8.944 1.00 91.06 206 ALA A C 1
ATOM 1629 O O . ALA A 1 206 ? -1.549 -13.194 8.190 1.00 91.06 206 ALA A O 1
ATOM 1630 N N . PHE A 1 207 ? -0.472 -11.453 9.090 1.00 92.62 207 PHE A N 1
ATOM 1631 C CA . PHE A 1 207 ? 0.811 -11.631 8.406 1.00 92.62 207 PHE A CA 1
ATOM 1632 C C . PHE A 1 207 ? 1.958 -11.809 9.418 1.00 92.62 207 PHE A C 1
ATOM 1634 O O . PHE A 1 207 ? 1.838 -11.395 10.571 1.00 92.62 207 PHE A O 1
ATOM 1641 N N . PRO A 1 208 ? 3.103 -12.397 9.024 1.00 91.62 208 PRO A N 1
ATOM 1642 C CA . PRO A 1 208 ? 4.252 -12.514 9.918 1.00 91.62 208 PRO A CA 1
ATOM 1643 C C . PRO A 1 208 ? 4.819 -11.142 10.330 1.00 91.62 208 PRO A C 1
ATOM 1645 O O . PRO A 1 208 ? 4.923 -10.256 9.478 1.00 91.62 208 PRO A O 1
ATOM 1648 N N . PRO A 1 209 ? 5.314 -10.982 11.575 1.00 88.50 209 PRO A N 1
ATOM 1649 C CA . PRO A 1 209 ? 5.978 -9.753 12.034 1.00 88.50 209 PRO A CA 1
ATOM 1650 C C . PRO A 1 209 ? 7.172 -9.302 11.178 1.00 88.50 209 PRO A C 1
ATOM 1652 O O . PRO A 1 209 ? 7.567 -8.144 11.217 1.00 88.50 209 PRO A O 1
ATOM 1655 N N . SER A 1 210 ? 7.760 -10.215 10.401 1.00 89.19 210 SER A N 1
ATOM 1656 C CA . SER A 1 210 ? 8.857 -9.952 9.467 1.00 89.19 210 SER A CA 1
ATOM 1657 C C . SER A 1 210 ? 8.421 -9.344 8.126 1.00 89.19 210 SER A C 1
ATOM 1659 O O . SER A 1 210 ? 9.278 -9.121 7.273 1.00 89.19 210 SER A O 1
ATOM 1661 N N . PHE A 1 211 ? 7.125 -9.092 7.901 1.00 92.00 211 PHE A N 1
ATOM 1662 C CA . PHE A 1 211 ? 6.644 -8.475 6.660 1.00 92.00 211 PHE A CA 1
ATOM 1663 C C . PHE A 1 211 ? 6.919 -6.965 6.613 1.00 92.00 211 PHE A C 1
ATOM 1665 O O . PHE A 1 211 ? 7.424 -6.473 5.604 1.00 92.00 211 PHE A O 1
ATOM 1672 N N . CYS A 1 212 ? 6.641 -6.229 7.693 1.00 91.50 212 CYS A N 1
ATOM 1673 C CA . CYS A 1 212 ? 6.971 -4.808 7.786 1.00 91.50 212 CYS A CA 1
ATOM 1674 C C . CYS A 1 212 ? 7.227 -4.369 9.242 1.00 91.50 212 CYS A C 1
ATOM 1676 O O . CYS A 1 212 ? 6.629 -4.948 10.152 1.00 91.50 212 CYS A O 1
ATOM 1678 N N . PRO A 1 213 ? 8.045 -3.326 9.492 1.00 86.00 213 PRO A N 1
ATOM 1679 C CA . PRO A 1 213 ? 8.387 -2.877 10.849 1.00 86.00 213 PRO A CA 1
ATOM 1680 C C . PRO A 1 213 ? 7.167 -2.576 11.733 1.00 86.00 213 PRO A C 1
ATOM 1682 O O . PRO A 1 213 ? 7.132 -2.941 12.905 1.00 86.00 213 PRO A O 1
ATOM 1685 N N . HIS A 1 214 ? 6.124 -1.987 11.145 1.00 87.00 214 HIS A N 1
ATOM 1686 C CA . HIS A 1 214 ? 4.917 -1.545 11.847 1.00 87.00 214 HIS A CA 1
ATOM 1687 C C . HIS A 1 214 ? 3.873 -2.659 12.096 1.00 87.00 214 HIS A C 1
ATOM 1689 O O . HIS A 1 214 ? 2.745 -2.356 12.481 1.00 87.00 214 HIS A O 1
ATOM 1695 N N . MET A 1 215 ? 4.196 -3.940 11.862 1.00 84.00 215 MET A N 1
ATOM 1696 C CA . MET A 1 215 ? 3.227 -5.050 11.970 1.00 84.00 215 MET A CA 1
ATOM 1697 C C . MET A 1 215 ? 2.775 -5.333 13.414 1.00 84.00 215 MET A C 1
ATOM 1699 O O . MET A 1 215 ? 1.630 -5.710 13.639 1.00 84.00 215 MET A O 1
ATOM 1703 N N . ASN A 1 216 ? 3.657 -5.126 14.397 1.00 69.06 216 ASN A N 1
ATOM 1704 C CA . ASN A 1 216 ? 3.417 -5.471 15.805 1.00 69.06 216 ASN A CA 1
ATOM 1705 C C . ASN A 1 216 ? 3.098 -4.259 16.707 1.00 69.06 216 ASN A C 1
ATOM 1707 O O . ASN A 1 216 ? 3.177 -4.384 17.929 1.00 69.06 216 ASN A O 1
ATOM 1711 N N . MET A 1 217 ? 2.791 -3.084 16.144 1.00 64.62 217 MET A N 1
ATOM 1712 C CA . MET A 1 217 ? 2.599 -1.860 16.936 1.00 64.62 217 MET A CA 1
ATOM 1713 C C . MET A 1 217 ? 1.360 -1.972 17.857 1.00 64.62 217 MET A C 1
ATOM 1715 O O . MET A 1 217 ? 0.250 -2.130 17.345 1.00 64.62 217 MET A O 1
ATOM 1719 N N . PRO A 1 218 ? 1.492 -1.881 19.197 1.00 53.28 218 PRO A N 1
ATOM 1720 C CA . PRO A 1 218 ? 0.357 -2.047 20.103 1.00 53.28 218 PRO A CA 1
ATOM 1721 C C . PRO A 1 218 ? -0.591 -0.840 20.099 1.00 53.28 218 PRO A C 1
ATOM 1723 O O . PRO A 1 218 ? -0.151 0.304 20.220 1.00 53.28 218 PRO A O 1
ATOM 1726 N N . GLU A 1 219 ? -1.907 -1.084 20.147 1.00 49.50 219 GLU A N 1
ATOM 1727 C CA . GLU A 1 219 ? -2.926 -0.023 20.308 1.00 49.50 219 GLU A CA 1
ATOM 1728 C C . GLU A 1 219 ? -2.763 0.810 21.607 1.00 49.50 219 GLU A C 1
ATOM 1730 O O . GLU A 1 219 ? -3.312 1.907 21.744 1.00 49.50 219 GLU A O 1
ATOM 1735 N N . ALA A 1 220 ? -1.978 0.305 22.566 1.00 41.53 220 ALA A N 1
ATOM 1736 C CA . ALA A 1 220 ? -1.613 1.000 23.798 1.00 41.53 220 ALA A CA 1
ATOM 1737 C C . ALA A 1 220 ? -0.505 2.058 23.611 1.00 41.53 220 ALA A C 1
ATOM 1739 O O . ALA A 1 220 ? -0.517 3.063 24.315 1.00 41.53 220 ALA A O 1
ATOM 1740 N N . GLU A 1 221 ? 0.418 1.868 22.661 1.00 41.62 221 GLU A N 1
ATOM 1741 C CA . GLU A 1 221 ? 1.426 2.876 22.271 1.00 41.62 221 GLU A CA 1
ATOM 1742 C C . GLU A 1 221 ? 0.852 3.860 21.233 1.00 41.62 221 GLU A C 1
ATOM 1744 O O . GLU A 1 221 ? 1.284 5.000 21.112 1.00 41.62 221 GLU A O 1
ATOM 1749 N N . MET A 1 222 ? -0.197 3.425 20.534 1.00 46.12 222 MET A N 1
ATOM 1750 C CA . MET A 1 222 ? -0.993 4.175 19.558 1.00 46.12 222 MET A CA 1
ATOM 1751 C C . MET A 1 222 ? -1.911 5.241 20.194 1.00 46.12 222 MET A C 1
ATOM 1753 O O . MET A 1 222 ? -2.452 6.088 19.483 1.00 46.12 222 MET A O 1
ATOM 1757 N N . ASN A 1 223 ? -2.078 5.227 21.523 1.00 37.47 223 ASN A N 1
ATOM 1758 C CA . ASN A 1 223 ? -2.654 6.336 22.284 1.00 37.47 223 ASN A CA 1
ATOM 1759 C C . ASN A 1 223 ? -1.526 7.228 22.831 1.00 37.47 223 ASN A C 1
ATOM 1761 O O . ASN A 1 223 ? -0.678 6.732 23.577 1.00 37.47 223 ASN A O 1
ATOM 1765 N N . PRO A 1 224 ? -1.514 8.545 22.546 1.00 36.78 224 PRO A N 1
ATOM 1766 C CA . PRO A 1 224 ? -0.475 9.431 23.054 1.00 36.78 224 PRO A CA 1
ATOM 1767 C C . PRO A 1 224 ? -0.542 9.514 24.582 1.00 36.78 224 PRO A C 1
ATOM 1769 O O . PRO A 1 224 ? -1.479 10.087 25.146 1.00 36.78 224 PRO A O 1
ATOM 1772 N N . THR A 1 225 ? 0.476 8.970 25.254 1.00 32.94 225 THR A N 1
ATOM 1773 C CA . THR A 1 225 ? 0.597 9.050 26.715 1.00 32.94 225 THR A CA 1
ATOM 1774 C C . THR A 1 225 ? 0.539 10.507 27.185 1.00 32.94 225 THR A C 1
ATOM 1776 O O . THR A 1 225 ? 1.058 11.427 26.542 1.00 32.94 225 THR A O 1
ATOM 1779 N N . GLU A 1 226 ? -0.146 10.732 28.309 1.00 35.84 226 GLU A N 1
ATOM 1780 C CA . GLU A 1 226 ? -0.792 12.015 28.632 1.00 35.84 226 GLU A CA 1
ATOM 1781 C C . GLU A 1 226 ? 0.141 13.223 28.854 1.00 35.84 226 GLU A C 1
ATOM 1783 O O . GLU A 1 226 ? -0.336 14.334 29.087 1.00 35.84 226 GLU A O 1
ATOM 1788 N N . GLY A 1 227 ? 1.460 13.031 28.797 1.00 33.22 227 GLY A N 1
ATOM 1789 C CA . GLY A 1 227 ? 2.458 14.078 29.011 1.00 33.22 227 GLY A CA 1
ATOM 1790 C C . GLY A 1 227 ? 2.931 14.827 27.759 1.00 33.22 227 GLY A C 1
ATOM 1791 O O . GLY A 1 227 ? 3.445 15.930 27.917 1.00 33.22 227 GLY A O 1
ATOM 1792 N N . ALA A 1 228 ? 2.794 14.267 26.546 1.00 33.56 228 ALA A N 1
ATOM 1793 C CA . ALA A 1 228 ? 3.519 14.790 25.371 1.00 33.56 228 ALA A CA 1
ATOM 1794 C C . ALA A 1 228 ? 2.705 14.929 24.068 1.00 33.56 228 ALA A C 1
ATOM 1796 O O . ALA A 1 228 ? 2.830 15.938 23.380 1.00 33.56 228 ALA A O 1
ATOM 1797 N N . GLY A 1 229 ? 1.870 13.951 23.701 1.00 36.28 229 GLY A N 1
ATOM 1798 C CA . GLY A 1 229 ? 1.347 13.865 22.324 1.00 36.28 229 GLY A CA 1
ATOM 1799 C C . GLY A 1 229 ? 0.108 14.709 21.986 1.00 36.28 229 GLY A C 1
ATOM 1800 O O . GLY A 1 229 ? -0.351 14.669 20.848 1.00 36.28 229 GLY A O 1
ATOM 1801 N N . ARG A 1 230 ? -0.466 15.463 22.936 1.00 35.19 230 ARG A N 1
ATOM 1802 C CA . ARG A 1 230 ? -1.750 16.168 22.726 1.00 35.19 230 ARG A CA 1
ATOM 1803 C C . ARG A 1 230 ? -1.683 17.413 21.831 1.00 35.19 230 ARG A C 1
ATOM 1805 O O . ARG A 1 230 ? -2.738 17.850 21.394 1.00 35.19 230 ARG A O 1
ATOM 1812 N N . ASP A 1 231 ? -0.507 17.979 21.541 1.00 37.09 231 ASP A N 1
ATOM 1813 C CA . ASP A 1 231 ? -0.433 19.277 20.838 1.00 37.09 231 ASP A CA 1
ATOM 1814 C C . ASP A 1 231 ? -0.384 19.188 19.297 1.00 37.09 231 ASP A C 1
ATOM 1816 O O . ASP A 1 231 ? -0.628 20.164 18.591 1.00 37.09 231 ASP A O 1
ATOM 1820 N N . TRP A 1 232 ? -0.184 17.995 18.733 1.00 39.12 232 TRP A N 1
ATOM 1821 C CA . TRP A 1 232 ? -0.395 17.746 17.297 1.00 39.12 232 TRP A CA 1
ATOM 1822 C C . TRP A 1 232 ? -1.888 17.499 16.958 1.00 39.12 232 TRP A C 1
ATOM 1824 O O . TRP A 1 232 ? -2.222 17.070 15.849 1.00 39.12 232 TRP A O 1
ATOM 1834 N N . LEU A 1 233 ? -2.819 17.751 17.900 1.00 31.91 233 LEU A N 1
ATOM 1835 C CA . LEU A 1 233 ? -4.141 17.110 17.957 1.00 31.91 233 LEU A CA 1
ATOM 1836 C C . LEU A 1 233 ? -5.395 17.997 18.233 1.00 31.91 233 LEU A C 1
ATOM 1838 O O . LEU A 1 233 ? -6.440 17.428 18.530 1.00 31.91 233 LEU A O 1
ATOM 1842 N N . SER A 1 234 ? -5.508 19.327 18.107 1.00 36.09 234 SER A N 1
ATOM 1843 C CA . SER A 1 234 ? -4.721 20.429 17.513 1.00 36.09 234 SER A CA 1
ATOM 1844 C C . SER A 1 234 ? -4.383 20.344 16.014 1.00 36.09 234 SER A C 1
ATOM 1846 O O . SER A 1 234 ? -5.287 20.381 15.184 1.00 36.09 234 SER A O 1
ATOM 1848 N N . GLN A 1 235 ? -3.126 20.202 15.595 1.00 37.62 235 GLN A N 1
ATOM 1849 C CA . GLN A 1 235 ? -2.619 20.849 14.361 1.00 37.62 235 GLN A CA 1
ATOM 1850 C C . GLN A 1 235 ? -3.114 20.372 12.962 1.00 37.62 235 GLN A C 1
ATOM 1852 O O . GLN A 1 235 ? -3.018 21.141 12.004 1.00 37.62 235 GLN A O 1
ATOM 1857 N N . ILE A 1 236 ? -3.674 19.167 12.794 1.00 38.56 236 ILE A N 1
ATOM 1858 C CA . ILE A 1 236 ? -4.299 18.662 11.544 1.00 38.56 236 ILE A CA 1
ATOM 1859 C C . ILE A 1 236 ? -5.774 19.118 11.393 1.00 38.56 236 ILE A C 1
ATOM 1861 O O . ILE A 1 236 ? -6.696 18.306 11.355 1.00 38.56 236 ILE A O 1
ATOM 1865 N N . GLU A 1 237 ? -6.020 20.429 11.302 1.00 33.62 237 GLU A N 1
ATOM 1866 C CA . GLU A 1 237 ? -7.355 20.970 10.952 1.00 33.62 237 GLU A CA 1
ATOM 1867 C C . GLU A 1 237 ? -7.667 20.919 9.444 1.00 33.62 237 GLU A C 1
ATOM 1869 O O . GLU A 1 237 ? -8.821 21.054 9.048 1.00 33.62 237 GLU A O 1
ATOM 1874 N N . TYR A 1 238 ? -6.655 20.725 8.591 1.00 39.66 238 TYR A N 1
ATOM 1875 C CA . TYR A 1 238 ? -6.817 20.700 7.137 1.00 39.66 238 TYR A CA 1
ATOM 1876 C C . TYR A 1 238 ? -6.067 19.518 6.528 1.00 39.66 238 TYR A C 1
ATOM 1878 O O . TYR A 1 238 ? -4.842 19.539 6.400 1.00 39.66 238 TYR A O 1
ATOM 1886 N N . PHE A 1 239 ? -6.820 18.497 6.133 1.00 41.00 239 PHE A N 1
ATOM 1887 C CA . PHE A 1 239 ? -6.348 17.479 5.204 1.00 41.00 239 PHE A CA 1
ATOM 1888 C C . PHE A 1 239 ? -6.452 18.054 3.787 1.00 41.00 239 PHE A C 1
ATOM 1890 O O . PHE A 1 239 ? -7.502 18.609 3.458 1.00 41.00 239 PHE A O 1
ATOM 1897 N N . PRO A 1 240 ? -5.416 17.964 2.937 1.00 42.88 240 PRO A N 1
ATOM 1898 C CA . PRO A 1 240 ? -5.530 18.455 1.570 1.00 42.88 240 PRO A CA 1
ATOM 1899 C C . PRO A 1 240 ? -6.632 17.721 0.796 1.00 42.88 240 PRO A C 1
ATOM 1901 O O . PRO A 1 240 ? -6.912 16.553 1.058 1.00 42.88 240 PRO A O 1
ATOM 1904 N N . ASP A 1 241 ? -7.199 18.396 -0.207 1.00 49.50 241 ASP A N 1
ATOM 1905 C CA . ASP A 1 241 ? -8.288 17.945 -1.095 1.00 49.50 241 ASP A CA 1
ATOM 1906 C C . ASP A 1 241 ? -7.926 16.740 -2.007 1.00 49.50 241 ASP A C 1
ATOM 1908 O O . ASP A 1 241 ? -8.197 16.724 -3.205 1.00 49.50 241 ASP A O 1
ATOM 1912 N N . PHE A 1 242 ? -7.289 15.696 -1.473 1.00 44.88 242 PHE A N 1
ATOM 1913 C CA . PHE A 1 242 ? -6.904 14.483 -2.202 1.00 44.88 242 PHE A CA 1
ATOM 1914 C C . PHE A 1 242 ? -8.106 13.650 -2.681 1.00 44.88 242 PHE A C 1
ATOM 1916 O O . PHE A 1 242 ? -7.968 12.899 -3.642 1.00 44.88 242 PHE A O 1
ATOM 1923 N N . LEU A 1 243 ? -9.265 13.783 -2.024 1.00 45.22 243 LEU A N 1
ATOM 1924 C CA . LEU A 1 243 ? -10.508 13.046 -2.314 1.00 45.22 243 LEU A CA 1
ATOM 1925 C C . LEU A 1 243 ? -11.628 13.934 -2.900 1.00 45.22 243 LEU A C 1
ATOM 1927 O O . LEU A 1 243 ? -12.764 13.486 -3.021 1.00 45.22 243 LEU A O 1
ATOM 1931 N N . SER A 1 244 ? -11.322 15.191 -3.221 1.00 43.88 244 SER A N 1
ATOM 1932 C CA . SER A 1 244 ? -12.272 16.197 -3.720 1.00 43.88 244 SER A CA 1
ATOM 1933 C C . SER A 1 244 ? -12.244 16.283 -5.251 1.00 43.88 244 SER A C 1
ATOM 1935 O O . SER A 1 244 ? -11.320 15.771 -5.882 1.00 43.88 244 SER A O 1
ATOM 1937 N N . GLU A 1 245 ? -13.215 16.962 -5.871 1.00 40.06 245 GLU A N 1
ATOM 1938 C CA . GLU A 1 245 ? -13.313 17.105 -7.343 1.00 40.06 245 GLU A CA 1
ATOM 1939 C C . GLU A 1 245 ? -12.153 17.910 -7.973 1.00 40.06 245 GLU A C 1
ATOM 1941 O O . GLU A 1 245 ? -11.982 17.898 -9.186 1.00 40.06 245 GLU A O 1
ATOM 1946 N N . ASN A 1 246 ? -11.325 18.578 -7.158 1.00 41.97 246 ASN A N 1
ATOM 1947 C CA . ASN A 1 246 ? -10.085 19.253 -7.582 1.00 41.97 246 ASN A CA 1
ATOM 1948 C C . ASN A 1 246 ? -8.803 18.474 -7.190 1.00 41.97 246 ASN A C 1
ATOM 1950 O O . ASN A 1 246 ? -7.684 18.996 -7.280 1.00 41.97 246 ASN A O 1
ATOM 1954 N N . GLY A 1 247 ? -8.960 17.249 -6.681 1.00 48.50 247 GLY A N 1
ATOM 1955 C CA . GLY A 1 247 ? -7.881 16.345 -6.293 1.00 48.50 247 GLY A CA 1
ATOM 1956 C C . GLY A 1 247 ? -7.326 15.526 -7.461 1.00 48.50 247 GLY A C 1
ATOM 1957 O O . GLY A 1 247 ? -7.639 15.760 -8.620 1.00 48.50 247 GLY A O 1
ATOM 1958 N N . LEU A 1 248 ? -6.489 14.534 -7.146 1.00 49.41 248 LEU A N 1
ATOM 1959 C CA . LEU A 1 248 ? -6.280 13.390 -8.039 1.00 49.41 248 LEU A CA 1
ATOM 1960 C C . LEU A 1 248 ? -7.285 12.316 -7.612 1.00 49.41 248 LEU A C 1
ATOM 1962 O O . LEU A 1 248 ? -6.942 11.422 -6.835 1.00 49.41 248 LEU A O 1
ATOM 1966 N N . ASN A 1 249 ? -8.537 12.446 -8.055 1.00 55.47 249 ASN A N 1
ATOM 1967 C CA . ASN A 1 249 ? -9.569 11.477 -7.717 1.00 55.47 249 ASN A CA 1
ATOM 1968 C C . ASN A 1 249 ? -9.209 10.109 -8.324 1.00 55.47 249 ASN A C 1
ATOM 1970 O O . ASN A 1 249 ? -8.647 10.023 -9.420 1.00 55.47 249 ASN A O 1
ATOM 1974 N N . LEU A 1 250 ? -9.597 9.027 -7.646 1.00 48.84 250 LEU A N 1
ATOM 1975 C CA . LEU A 1 250 ? -9.585 7.677 -8.215 1.00 48.84 250 LEU A CA 1
ATOM 1976 C C . LEU A 1 250 ? -10.320 7.644 -9.571 1.00 48.84 250 LEU A C 1
ATOM 1978 O O . LEU A 1 250 ? -9.876 6.986 -10.507 1.00 48.84 250 LEU A O 1
ATOM 1982 N N . THR A 1 251 ? -11.409 8.409 -9.679 1.00 49.06 251 THR A N 1
ATOM 1983 C CA . THR A 1 251 ? -12.200 8.599 -10.902 1.00 49.06 251 THR A CA 1
ATOM 1984 C C . THR A 1 251 ? -11.373 9.237 -12.024 1.00 49.06 251 THR A C 1
ATOM 1986 O O . THR A 1 251 ? -11.365 8.715 -13.136 1.00 49.06 251 THR A O 1
ATOM 1989 N N . ASP A 1 252 ? -10.629 10.312 -11.738 1.00 51.19 252 ASP A N 1
ATOM 1990 C CA . ASP A 1 252 ? -9.819 11.024 -12.739 1.00 51.19 252 ASP A CA 1
ATOM 1991 C C . ASP A 1 252 ? -8.649 10.167 -13.218 1.00 51.19 252 ASP A C 1
ATOM 1993 O O . ASP A 1 252 ? -8.340 10.131 -14.407 1.00 51.19 252 ASP A O 1
ATOM 1997 N N . MET A 1 253 ? -8.008 9.432 -12.304 1.00 49.53 253 MET A N 1
ATOM 1998 C CA . MET A 1 253 ? -6.889 8.572 -12.678 1.00 49.53 253 MET A CA 1
ATOM 1999 C C . MET A 1 253 ? -7.331 7.379 -13.533 1.00 49.53 253 MET A C 1
ATOM 2001 O O . MET A 1 253 ? -6.615 7.002 -14.456 1.00 49.53 253 MET A O 1
ATOM 2005 N N . LEU A 1 254 ? -8.519 6.821 -13.278 1.00 44.38 254 LEU A N 1
ATOM 2006 C CA . LEU A 1 254 ? -9.114 5.798 -14.142 1.00 44.38 254 LEU A CA 1
ATOM 2007 C C . LEU A 1 254 ? -9.609 6.384 -15.477 1.00 44.38 254 LEU A C 1
ATOM 2009 O O . LEU A 1 254 ? -9.570 5.694 -16.493 1.00 44.38 254 LEU A O 1
ATOM 2013 N N . ALA A 1 255 ? -10.022 7.655 -15.513 1.00 45.25 255 ALA A N 1
ATOM 2014 C CA . ALA A 1 255 ? -10.382 8.346 -16.754 1.00 45.25 255 ALA A CA 1
ATOM 2015 C C . ALA A 1 255 ? -9.167 8.603 -17.671 1.00 45.25 255 ALA A C 1
ATOM 2017 O O . ALA A 1 255 ? -9.315 8.582 -18.892 1.00 45.25 255 ALA A O 1
ATOM 2018 N N . LEU A 1 256 ? -7.964 8.784 -17.108 1.00 45.16 256 LEU A N 1
ATOM 2019 C CA . LEU A 1 256 ? -6.721 8.944 -17.878 1.00 45.16 256 LEU A CA 1
ATOM 2020 C C . LEU A 1 256 ? -6.308 7.685 -18.670 1.00 45.16 256 LEU A C 1
ATOM 2022 O O . LEU A 1 256 ? -5.593 7.821 -19.662 1.00 45.16 256 LEU A O 1
ATOM 2026 N N . ASP A 1 257 ? -6.746 6.485 -18.269 1.00 42.09 257 ASP A N 1
ATOM 2027 C CA . ASP A 1 257 ? -6.320 5.207 -18.877 1.00 42.09 257 ASP A CA 1
ATOM 2028 C C . ASP A 1 257 ? -7.134 4.806 -20.132 1.00 42.09 257 ASP A C 1
ATOM 2030 O O . ASP A 1 257 ? -6.727 3.920 -20.883 1.00 42.09 257 ASP A O 1
ATOM 2034 N N . TYR A 1 258 ? -8.263 5.467 -20.428 1.00 39.72 258 TYR A N 1
ATOM 2035 C CA . TYR A 1 258 ? -9.153 5.059 -21.534 1.00 39.72 258 TYR A CA 1
ATOM 2036 C C . TYR A 1 258 ? -8.566 5.227 -22.948 1.00 39.72 258 TYR A C 1
ATOM 2038 O O . TYR A 1 258 ? -9.053 4.597 -23.885 1.00 39.72 258 TYR A O 1
ATOM 2046 N N . ASN A 1 259 ? -7.498 6.013 -23.111 1.00 35.84 259 ASN A N 1
ATOM 2047 C CA . ASN A 1 259 ? -6.830 6.206 -24.405 1.00 35.84 259 ASN A CA 1
ATOM 2048 C C . ASN A 1 259 ? -5.800 5.105 -24.739 1.00 35.84 259 ASN A C 1
ATOM 2050 O O . ASN A 1 259 ? -5.228 5.115 -25.825 1.00 35.84 259 ASN A O 1
ATOM 2054 N N . LEU A 1 260 ? -5.546 4.147 -23.836 1.00 37.75 260 LEU A N 1
ATOM 2055 C CA . LEU A 1 260 ? -4.543 3.085 -24.027 1.00 37.75 260 LEU A CA 1
ATOM 2056 C C . LEU A 1 260 ? -5.061 1.838 -24.775 1.00 37.75 260 LEU A C 1
ATOM 2058 O O . LEU A 1 260 ? -4.317 0.872 -24.940 1.00 37.75 260 LEU A O 1
ATOM 2062 N N . LEU A 1 261 ? -6.310 1.866 -25.257 1.00 33.81 261 LEU A N 1
ATOM 2063 C CA . LEU A 1 261 ? -6.909 0.824 -26.106 1.00 33.81 261 LEU A CA 1
ATOM 2064 C C . LEU A 1 261 ? -7.188 1.263 -27.556 1.00 33.81 261 LEU A C 1
ATOM 2066 O O . LEU A 1 261 ? -7.668 0.446 -28.344 1.00 33.81 261 LEU A O 1
ATOM 2070 N N . GLU A 1 262 ? -6.821 2.488 -27.954 1.00 34.88 262 GLU A N 1
ATOM 2071 C CA . GLU A 1 262 ? -6.683 2.822 -29.379 1.00 34.88 262 GLU A CA 1
ATOM 2072 C C . GLU A 1 262 ? -5.420 2.157 -29.950 1.00 34.88 262 GLU A C 1
ATOM 2074 O O . GLU A 1 262 ? -4.360 2.763 -30.112 1.00 34.88 262 GLU A O 1
ATOM 2079 N N . MET A 1 263 ? -5.552 0.869 -30.278 1.00 32.97 263 MET A N 1
ATOM 2080 C CA . MET A 1 263 ? -4.662 0.210 -31.230 1.00 32.97 263 MET A CA 1
ATOM 2081 C C . MET A 1 263 ? -4.636 1.040 -32.525 1.00 32.97 263 MET A C 1
ATOM 2083 O O . MET A 1 263 ? -5.710 1.387 -33.029 1.00 32.97 263 MET A O 1
ATOM 2087 N N . PRO A 1 264 ? -3.461 1.349 -33.104 1.00 33.62 264 PRO A N 1
ATOM 2088 C CA . PRO A 1 264 ? -3.413 2.054 -34.377 1.00 33.62 264 PRO A CA 1
ATOM 2089 C C . PRO A 1 264 ? -4.124 1.215 -35.445 1.00 33.62 264 PRO A C 1
ATOM 2091 O O . PRO A 1 264 ? -3.802 0.042 -35.633 1.00 33.62 264 PRO A O 1
ATOM 2094 N N . ASN A 1 265 ? -5.091 1.818 -36.144 1.00 35.34 265 ASN A N 1
ATOM 2095 C CA . ASN A 1 265 ? -5.786 1.175 -37.260 1.00 35.34 265 ASN A CA 1
ATOM 2096 C C . ASN A 1 265 ? -4.787 0.898 -38.391 1.00 35.34 265 ASN A C 1
ATOM 2098 O O . ASN A 1 265 ? -4.481 1.792 -39.185 1.00 35.34 265 ASN A O 1
ATOM 2102 N N . ASP A 1 266 ? -4.298 -0.339 -38.461 1.00 42.28 266 ASP A N 1
ATOM 2103 C CA . ASP A 1 266 ? -3.333 -0.803 -39.458 1.00 42.28 266 ASP A CA 1
ATOM 2104 C C . ASP A 1 266 ? -4.004 -0.891 -40.840 1.00 42.28 266 ASP A C 1
ATOM 2106 O O . ASP A 1 266 ? -4.569 -1.904 -41.253 1.00 42.28 266 ASP A O 1
ATOM 2110 N N . SER A 1 267 ? -4.050 0.262 -41.507 1.00 46.62 267 SER A N 1
ATOM 2111 C CA . SER A 1 267 ? -4.888 0.552 -42.674 1.00 46.62 267 SER A CA 1
ATOM 2112 C C . SER A 1 267 ? -4.056 1.042 -43.864 1.00 46.62 267 SER A C 1
ATOM 2114 O O . SER A 1 267 ? -4.452 1.940 -44.604 1.00 46.62 267 SER A O 1
ATOM 2116 N N . SER A 1 268 ? -2.886 0.426 -44.059 1.00 41.44 268 SER A N 1
ATOM 2117 C CA . SER A 1 268 ? -1.959 0.724 -45.162 1.00 41.44 268 SER A CA 1
ATOM 2118 C C . SER A 1 268 ? -1.398 -0.519 -45.875 1.00 41.44 268 SER A C 1
ATOM 2120 O O . SER A 1 268 ? -0.304 -0.480 -46.436 1.00 41.44 268 SER A O 1
ATOM 2122 N N . VAL A 1 269 ? -2.178 -1.605 -45.958 1.00 41.41 269 VAL A N 1
ATOM 2123 C CA . VAL A 1 269 ? -1.953 -2.668 -46.958 1.00 41.41 269 VAL A CA 1
ATOM 2124 C C . VAL A 1 269 ? -2.866 -2.414 -48.157 1.00 41.41 269 VAL A C 1
ATOM 2126 O O . VAL A 1 269 ? -4.051 -2.741 -48.119 1.00 41.41 269 VAL A O 1
ATOM 2129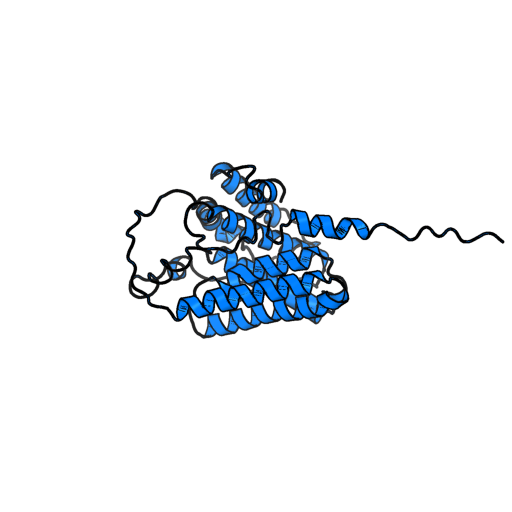 N N . GLY A 1 270 ? -2.326 -1.811 -49.220 1.00 37.78 270 GLY A N 1
ATOM 2130 C CA . GLY A 1 270 ? -3.131 -1.499 -50.402 1.00 37.78 270 GLY A CA 1
ATOM 2131 C C . GLY A 1 270 ? -2.506 -0.559 -51.428 1.00 37.78 270 GLY A C 1
ATOM 2132 O O . GLY A 1 270 ? -3.121 0.462 -51.715 1.00 37.78 270 GLY A O 1
ATOM 2133 N N . PHE A 1 271 ? -1.337 -0.906 -51.979 1.00 37.22 271 PHE A N 1
ATOM 2134 C CA . PHE A 1 271 ? -1.034 -0.858 -53.423 1.00 37.22 271 PHE A CA 1
ATOM 2135 C C . PHE A 1 271 ? 0.241 -1.658 -53.734 1.00 37.22 271 PHE A C 1
ATOM 2137 O O . PHE A 1 271 ? 1.155 -1.648 -52.880 1.00 37.22 271 PHE A O 1
#

Radius of gyration: 19.81 Å; chains: 1; bounding box: 37×51×82 Å

Foldseek 3Di:
DVVLQCLLAVNDQDDLVNLLVVLVVLLVCLVPPPPVLDQADPVQHGDPDDLNSLVVLLVSLLSLLSLQVSLQPPFGRDDFCSNVVSLQLNLLSLVVCVVVVVLCVDDLLVLVSLLSSLLCLQLHDQLDVVSVVQSVSSNVSSLVSLVSCCVPDVCSVVSNVVSVVSNVLRVVLVPDPDDDDDDDDPDPGRCSNVVSCVVCVCSNLVHDCVSGVSSPPDVVSSDPDPPPDCVVVPPRRDDPSCSYPPHCRPVVSVVVCPVVPPDPPPPPPDD

Organism: Colletotrichum siamense (NCBI:txid690259)